Protein AF-A0A7C7LGH6-F1 (afdb_monomer)

Mean predicted aligned error: 18.06 Å

Foldseek 3Di:
DDDDDDDDDDDPPPDDDDDDDDPPPVVVVVVVVVVVVVVVVVVLVVVLVVLVCLLPDDPDPVPDDPVSVVVSVVSVVVSVVSVVVVVVVVVVVVVVVVVPPDPCPPPVQVVVQVLQVVLQVQLQVQLVVCVVVVHDLLNSVQSSVQSSLVSVVHGDDDDPDDDQKDWDDRPQKIWIWGHDPFWIKIKIDHDPDIDIDIDTDD

Secondary structure (DSSP, 8-state):
---------------------SSHHHHHHHHHHHHHHHHHHHHHHHHHHHHHHHHH--S-TTSS-HHHHHHHHHHHHHHHHHHHHHHHHHHHHHHHHHHHS-THHHHHHHHHHHHHHHHHHHHHHHHHHHHHTT--HHHHHHHHHHHHHHTTT-PPP-----SSEEEEEETTEEEEEEE-SSEEEEEEEETTEEEEEEEE--

Structure (mmCIF, N/CA/C/O backbone):
data_AF-A0A7C7LGH6-F1
#
_entry.id   AF-A0A7C7LGH6-F1
#
loop_
_atom_site.group_PDB
_atom_site.id
_atom_site.type_symbol
_atom_site.label_atom_id
_atom_site.label_alt_id
_atom_site.label_comp_id
_atom_site.label_asym_id
_atom_site.label_entity_id
_atom_site.label_seq_id
_atom_site.pdbx_PDB_ins_code
_atom_site.Cartn_x
_atom_site.Cartn_y
_atom_site.Cartn_z
_atom_site.occupancy
_atom_site.B_iso_or_equiv
_atom_site.auth_seq_id
_atom_site.auth_comp_id
_atom_site.auth_asym_id
_atom_site.auth_atom_id
_atom_site.pdbx_PDB_model_num
ATOM 1 N N . MET A 1 1 ? -30.602 -37.804 34.285 1.00 32.25 1 MET A N 1
ATOM 2 C CA . MET A 1 1 ? -29.899 -38.685 33.324 1.00 32.25 1 MET A CA 1
ATOM 3 C C . MET A 1 1 ? -29.841 -37.907 32.011 1.00 32.25 1 MET A C 1
ATOM 5 O O . MET A 1 1 ? -30.901 -37.641 31.477 1.00 32.25 1 MET A O 1
ATOM 9 N N . SER A 1 2 ? -28.749 -37.212 31.650 1.00 26.77 2 SER A N 1
ATOM 10 C CA . SER A 1 2 ? -27.484 -37.731 31.065 1.00 26.77 2 SER A CA 1
ATOM 11 C C . SER A 1 2 ? -27.802 -38.665 29.879 1.00 26.77 2 SER A C 1
ATOM 13 O O . SER A 1 2 ? -28.545 -39.611 30.098 1.00 26.77 2 SER A O 1
ATOM 15 N N . GLN A 1 3 ? -27.355 -38.471 28.629 1.00 26.23 3 GLN A N 1
ATOM 16 C CA . GLN A 1 3 ? -25.953 -38.387 28.202 1.00 26.23 3 GLN A CA 1
ATOM 17 C C . GLN A 1 3 ? -25.811 -38.029 26.692 1.00 26.23 3 GLN A C 1
ATOM 19 O O . GLN A 1 3 ? -26.681 -38.333 25.885 1.00 26.23 3 GLN A O 1
ATOM 24 N N . TYR A 1 4 ? -24.671 -37.410 26.377 1.00 29.50 4 TYR A N 1
ATOM 25 C CA . TYR A 1 4 ? -23.989 -37.029 25.127 1.00 29.50 4 TYR A CA 1
ATOM 26 C C . TYR A 1 4 ? -24.146 -37.866 23.836 1.00 29.50 4 TYR A C 1
ATOM 28 O O . TYR A 1 4 ? -24.132 -39.091 23.886 1.00 29.50 4 TYR A O 1
ATOM 36 N N . ALA A 1 5 ? -24.013 -37.185 22.683 1.00 25.95 5 ALA A N 1
ATOM 37 C CA . ALA A 1 5 ? -23.081 -37.572 21.610 1.00 25.95 5 ALA A CA 1
ATOM 38 C C . ALA A 1 5 ? -22.679 -36.359 20.736 1.00 25.95 5 ALA A C 1
ATOM 40 O O . ALA A 1 5 ? -23.514 -35.669 20.160 1.00 25.95 5 ALA A O 1
ATOM 41 N N . ILE A 1 6 ? -21.369 -36.117 20.687 1.00 33.53 6 ILE A N 1
ATOM 42 C CA . ILE A 1 6 ? -20.620 -35.201 19.812 1.00 33.53 6 ILE A CA 1
ATOM 43 C C . ILE A 1 6 ? -20.463 -35.868 18.435 1.00 33.53 6 ILE A C 1
ATOM 45 O O . ILE A 1 6 ? -20.355 -37.086 18.407 1.00 33.53 6 ILE A O 1
ATOM 49 N N . TYR A 1 7 ? -20.421 -35.104 17.334 1.00 24.53 7 TYR A N 1
ATOM 50 C CA . TYR A 1 7 ? -19.427 -35.174 16.233 1.00 24.53 7 TYR A CA 1
ATOM 51 C C . TYR A 1 7 ? -19.930 -34.420 14.991 1.00 24.53 7 TYR A C 1
ATOM 53 O O . TYR A 1 7 ? -21.061 -34.616 14.561 1.00 24.53 7 TYR A O 1
ATOM 61 N N . GLY A 1 8 ? -19.056 -33.608 14.382 1.00 23.19 8 GLY A N 1
ATOM 62 C CA . GLY A 1 8 ? -19.240 -33.132 13.004 1.00 23.19 8 GLY A CA 1
ATOM 63 C C . GLY A 1 8 ? -18.890 -31.668 12.764 1.00 23.19 8 GLY A C 1
ATOM 64 O O . GLY A 1 8 ? -19.751 -30.873 12.416 1.00 23.19 8 GLY A O 1
ATOM 65 N N . VAL A 1 9 ? -17.625 -31.306 12.972 1.00 33.53 9 VAL A N 1
ATOM 66 C CA . VAL A 1 9 ? -17.055 -30.010 12.585 1.00 33.53 9 VAL A CA 1
ATOM 67 C C . VAL A 1 9 ? -16.906 -29.975 11.064 1.00 33.53 9 VAL A C 1
ATOM 69 O O . VAL A 1 9 ? -15.936 -30.530 10.554 1.00 33.53 9 VAL A O 1
ATOM 72 N N . ASP A 1 10 ? -17.794 -29.276 10.357 1.00 27.67 10 ASP A N 1
ATOM 73 C CA . ASP A 1 10 ? -17.531 -28.863 8.976 1.00 27.67 10 ASP A CA 1
ATOM 74 C C . ASP A 1 10 ? -17.063 -27.408 8.942 1.00 27.67 10 ASP A C 1
ATOM 76 O O . ASP A 1 10 ? -17.815 -26.435 9.023 1.00 27.67 10 ASP A O 1
ATOM 80 N N . LYS A 1 11 ? -15.736 -27.293 8.862 1.00 32.62 11 LYS A N 1
ATOM 81 C CA . LYS A 1 11 ? -14.980 -26.083 8.550 1.00 32.62 11 LYS A CA 1
ATOM 82 C C . LYS A 1 11 ? -15.509 -25.475 7.251 1.00 32.62 11 LYS A C 1
ATOM 84 O O . LYS A 1 11 ? -15.259 -26.008 6.172 1.00 32.62 11 LYS A O 1
ATOM 89 N N . ILE A 1 12 ? -16.135 -24.303 7.327 1.00 30.77 12 ILE A N 1
ATOM 90 C CA . ILE A 1 12 ? -16.374 -23.493 6.131 1.00 30.77 12 ILE A CA 1
ATOM 91 C C . ILE A 1 12 ? -15.034 -22.880 5.707 1.00 30.77 12 ILE A C 1
ATOM 93 O O . ILE A 1 12 ? -14.557 -21.884 6.251 1.00 30.77 12 ILE A O 1
ATOM 97 N N . HIS A 1 13 ? -14.405 -23.537 4.736 1.00 26.52 13 HIS A N 1
ATOM 98 C CA . HIS A 1 13 ? -13.287 -23.026 3.959 1.00 26.52 13 HIS A CA 1
ATOM 99 C C . HIS A 1 13 ? -13.700 -21.735 3.231 1.00 26.52 13 HIS A C 1
ATOM 101 O O . HIS A 1 13 ? -14.498 -21.761 2.293 1.00 26.52 13 HIS A O 1
ATOM 107 N N . VAL A 1 14 ? -13.118 -20.596 3.621 1.00 30.41 14 VAL A N 1
ATOM 108 C CA . VAL A 1 14 ? -13.208 -19.346 2.850 1.00 30.41 14 VAL A CA 1
ATOM 109 C C . VAL A 1 14 ? -12.349 -19.507 1.597 1.00 30.41 14 VAL A C 1
ATOM 111 O O . VAL A 1 14 ? -11.123 -19.397 1.633 1.00 30.41 14 VAL A O 1
ATOM 114 N N . THR A 1 15 ? -13.012 -19.834 0.491 1.00 29.80 15 THR A N 1
ATOM 115 C CA . THR A 1 15 ? -12.387 -20.110 -0.803 1.00 29.80 15 THR A CA 1
ATOM 116 C C . THR A 1 15 ? -12.302 -18.816 -1.616 1.00 29.80 15 THR A C 1
ATOM 118 O O . THR A 1 15 ? -13.302 -18.134 -1.830 1.00 29.80 15 THR A O 1
ATOM 121 N N . CYS A 1 16 ? -11.083 -18.461 -2.030 1.00 31.06 16 CYS A N 1
ATOM 122 C CA . CYS A 1 16 ? -10.765 -17.317 -2.885 1.00 31.06 16 CYS A CA 1
ATOM 123 C C . CYS A 1 16 ? -11.326 -17.503 -4.304 1.00 31.06 16 CYS A C 1
ATOM 125 O O . CYS A 1 16 ? -11.198 -18.590 -4.860 1.00 31.06 16 CYS A O 1
ATOM 127 N N . TYR A 1 17 ? -11.814 -16.429 -4.935 1.00 29.22 17 TYR A N 1
ATOM 128 C CA . TYR A 1 17 ? -12.015 -16.390 -6.387 1.00 29.22 17 TYR A CA 1
ATOM 129 C C . TYR A 1 17 ? -11.272 -15.220 -7.037 1.00 29.22 17 TYR A C 1
ATOM 131 O O . TYR A 1 17 ? -11.289 -14.086 -6.561 1.00 29.22 17 TYR A O 1
ATOM 139 N N . THR A 1 18 ? -10.590 -15.549 -8.133 1.00 31.50 18 THR A N 1
ATOM 140 C CA . THR A 1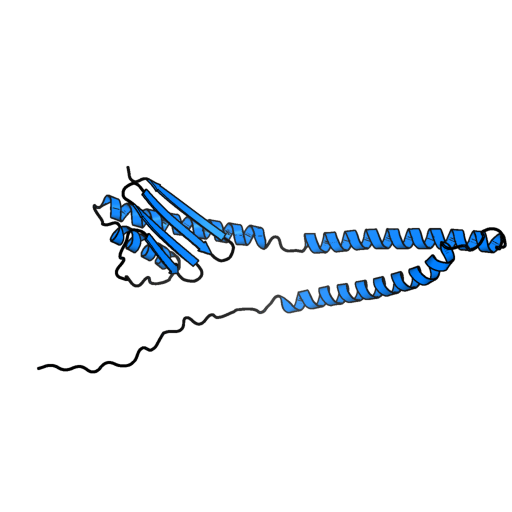 18 ? -9.840 -14.680 -9.040 1.00 31.50 18 THR A CA 1
ATOM 141 C C . THR A 1 18 ? -10.744 -14.170 -10.161 1.00 31.50 18 THR A C 1
ATOM 143 O O . THR A 1 18 ? -11.599 -14.900 -10.657 1.00 31.50 18 THR A O 1
ATOM 146 N N . GLN A 1 19 ? -10.505 -12.947 -10.645 1.00 30.80 19 GLN A N 1
ATOM 147 C CA . GLN A 1 19 ? -11.003 -12.539 -11.958 1.00 30.80 19 GLN A CA 1
ATOM 148 C C . GLN A 1 19 ? -9.882 -11.904 -12.789 1.00 30.80 19 GLN A C 1
ATOM 150 O O . GLN A 1 19 ? -9.337 -10.855 -12.455 1.00 30.80 19 GLN A O 1
ATOM 155 N N . PHE A 1 20 ? -9.534 -12.583 -13.881 1.00 35.53 20 PHE A N 1
ATOM 156 C CA . PHE A 1 20 ? -8.570 -12.170 -14.896 1.00 35.53 20 PHE A CA 1
ATOM 157 C C . PHE A 1 20 ? -9.235 -12.408 -16.252 1.00 35.53 20 PHE A C 1
ATOM 159 O O . PHE A 1 20 ? -9.473 -13.558 -16.606 1.00 35.53 20 PHE A O 1
ATOM 166 N N . ARG A 1 21 ? -9.545 -11.355 -17.017 1.00 37.84 21 ARG A N 1
ATOM 167 C CA . ARG A 1 21 ? -9.672 -11.404 -18.490 1.00 37.84 21 ARG A CA 1
ATOM 168 C C . ARG A 1 21 ? -10.053 -10.028 -19.017 1.00 37.84 21 ARG A C 1
ATOM 170 O O . ARG A 1 21 ? -11.185 -9.620 -18.836 1.00 37.84 21 ARG A O 1
ATOM 177 N N . LEU A 1 22 ? -9.100 -9.347 -19.662 1.00 37.84 22 LEU A N 1
ATOM 178 C CA . LEU A 1 22 ? -9.314 -8.391 -20.775 1.00 37.84 22 LEU A CA 1
ATOM 179 C C . LEU A 1 22 ? -8.003 -7.707 -21.228 1.00 37.84 22 LEU A C 1
ATOM 181 O O . LEU A 1 22 ? -7.943 -7.173 -22.330 1.00 37.84 22 LEU A O 1
ATOM 185 N N . LYS A 1 23 ? -6.902 -7.791 -20.458 1.00 41.75 23 LYS A N 1
ATOM 186 C CA . LYS A 1 23 ? -5.596 -7.190 -20.827 1.00 41.75 23 LYS A CA 1
ATOM 187 C C . LYS A 1 23 ? -4.741 -7.990 -21.830 1.00 41.75 23 LYS A C 1
ATOM 189 O O . LYS A 1 23 ? -3.728 -7.478 -22.299 1.00 41.75 23 LYS A O 1
ATOM 194 N N . HIS A 1 24 ? -5.123 -9.218 -22.190 1.00 41.62 24 HIS A N 1
ATOM 195 C CA . HIS A 1 24 ? -4.230 -10.134 -22.919 1.00 41.62 24 HIS A CA 1
ATOM 196 C C . HIS A 1 24 ? -4.009 -9.801 -24.406 1.00 41.62 24 HIS A C 1
ATOM 198 O O . HIS A 1 24 ? -2.946 -10.116 -24.930 1.00 41.62 24 HIS A O 1
ATOM 204 N N . VAL A 1 25 ? -4.952 -9.147 -25.094 1.00 42.66 25 VAL A N 1
ATOM 205 C CA . VAL A 1 25 ? -4.861 -8.986 -26.562 1.00 42.66 25 VAL A CA 1
ATOM 206 C C . VAL A 1 25 ? -3.933 -7.832 -26.974 1.00 42.66 25 VAL A C 1
ATOM 208 O O . VAL A 1 25 ? -3.120 -7.996 -27.880 1.00 42.66 25 VAL A O 1
ATOM 211 N N . LYS A 1 26 ? -3.967 -6.687 -26.273 1.00 45.47 26 LYS A N 1
ATOM 212 C CA . LYS A 1 26 ? -3.067 -5.548 -26.566 1.00 45.47 26 LYS A CA 1
ATOM 213 C C . LYS A 1 26 ? -1.614 -5.819 -26.156 1.00 45.47 26 LYS A C 1
ATOM 215 O O . LYS A 1 26 ? -0.707 -5.399 -26.864 1.00 45.47 26 LYS A O 1
ATOM 220 N N . PHE A 1 27 ? -1.401 -6.567 -25.069 1.00 47.97 27 PHE A N 1
ATOM 221 C CA . PHE A 1 27 ? -0.063 -6.922 -24.583 1.00 47.97 27 PHE A CA 1
ATOM 222 C C . PHE A 1 27 ? 0.691 -7.843 -25.556 1.00 47.97 27 PHE A C 1
ATOM 224 O O . PHE A 1 27 ? 1.893 -7.680 -25.758 1.00 47.97 27 PHE A O 1
ATOM 231 N N . GLN A 1 28 ? -0.010 -8.773 -26.216 1.00 50.84 28 GLN A N 1
ATOM 232 C CA . GLN A 1 28 ? 0.630 -9.690 -27.162 1.00 50.84 28 GLN A CA 1
ATOM 233 C C . GLN A 1 28 ? 1.148 -9.000 -28.428 1.00 50.84 28 GLN A C 1
ATOM 235 O O . GLN A 1 28 ? 2.197 -9.394 -28.933 1.00 50.84 28 GLN A O 1
ATOM 240 N N . LEU A 1 29 ? 0.466 -7.968 -28.934 1.00 54.25 29 LEU A N 1
ATOM 241 C CA . LEU A 1 29 ? 0.910 -7.269 -30.144 1.00 54.25 29 LEU A CA 1
ATOM 242 C C . LEU A 1 29 ? 2.168 -6.424 -29.877 1.00 54.25 29 LEU A C 1
ATOM 244 O O . LEU A 1 29 ? 3.121 -6.470 -30.653 1.00 54.25 29 LEU A O 1
ATOM 248 N N . THR A 1 30 ? 2.216 -5.724 -28.737 1.00 60.28 30 THR A N 1
ATOM 249 C CA . THR A 1 30 ? 3.389 -4.941 -28.314 1.00 60.28 30 THR A CA 1
ATOM 250 C C . THR A 1 30 ? 4.587 -5.821 -27.961 1.00 60.28 30 THR A C 1
ATOM 252 O O . THR A 1 30 ? 5.716 -5.475 -28.294 1.00 60.28 30 THR A O 1
ATOM 255 N N . MET A 1 31 ? 4.356 -6.986 -27.345 1.00 62.75 31 MET A N 1
ATOM 256 C CA . MET A 1 31 ? 5.423 -7.933 -27.006 1.00 62.75 31 MET A CA 1
ATOM 257 C C . MET A 1 31 ? 6.049 -8.555 -28.262 1.00 62.75 31 MET A C 1
ATOM 259 O O . MET A 1 31 ? 7.264 -8.701 -28.332 1.00 62.75 31 MET A O 1
ATOM 263 N N . ARG A 1 32 ? 5.241 -8.860 -29.289 1.00 67.56 32 ARG A N 1
ATOM 264 C CA . ARG A 1 32 ? 5.741 -9.367 -30.579 1.00 67.56 32 ARG A CA 1
ATOM 265 C C . ARG A 1 32 ? 6.586 -8.327 -31.315 1.00 67.56 32 ARG A C 1
ATOM 267 O O . ARG A 1 32 ? 7.665 -8.668 -31.785 1.00 67.56 32 ARG A O 1
ATOM 274 N N . ALA A 1 33 ? 6.148 -7.067 -31.359 1.00 67.31 33 ALA A N 1
ATOM 275 C CA . ALA A 1 33 ? 6.936 -5.984 -31.954 1.00 67.31 33 ALA A CA 1
ATOM 276 C C . ALA A 1 33 ? 8.271 -5.769 -31.216 1.00 67.31 33 ALA A C 1
ATOM 278 O O . ALA A 1 33 ? 9.311 -5.634 -31.853 1.00 67.31 33 ALA A O 1
ATOM 279 N N . PHE A 1 34 ? 8.260 -5.823 -29.881 1.00 69.25 34 PHE A N 1
ATOM 280 C CA . PHE A 1 34 ? 9.472 -5.722 -29.066 1.00 69.25 34 PHE A CA 1
ATOM 281 C C . PHE A 1 34 ? 10.455 -6.874 -29.323 1.00 69.25 34 PHE A C 1
ATOM 283 O O . PHE A 1 34 ? 11.646 -6.636 -29.500 1.00 69.25 34 PHE A O 1
ATOM 290 N N . LEU A 1 35 ? 9.966 -8.115 -29.417 1.00 74.31 35 LEU A N 1
ATOM 291 C CA . LEU A 1 35 ? 10.804 -9.274 -29.738 1.00 74.31 35 LEU A CA 1
ATOM 292 C C . LEU A 1 35 ? 11.429 -9.169 -31.135 1.00 74.31 35 LEU A C 1
ATOM 294 O O . LEU A 1 35 ? 12.599 -9.498 -31.297 1.00 74.31 35 LEU A O 1
ATOM 298 N N . ILE A 1 36 ? 10.688 -8.668 -32.128 1.00 75.81 36 ILE A N 1
ATOM 299 C CA . ILE A 1 36 ? 11.219 -8.435 -33.480 1.00 75.81 36 ILE A CA 1
ATOM 300 C C . ILE A 1 36 ? 12.338 -7.385 -33.444 1.00 75.81 36 ILE A C 1
ATOM 302 O O . ILE A 1 36 ? 13.395 -7.605 -34.031 1.00 75.81 36 ILE A O 1
ATOM 306 N N . VAL A 1 37 ? 12.151 -6.285 -32.705 1.00 75.69 37 VAL A N 1
ATOM 307 C CA . VAL A 1 37 ? 13.189 -5.256 -32.525 1.00 75.69 37 VAL A CA 1
ATOM 308 C C . VAL A 1 37 ? 14.429 -5.831 -31.839 1.00 75.69 37 VAL A C 1
ATOM 310 O O . VAL A 1 37 ? 15.535 -5.578 -32.304 1.00 75.69 37 VAL A O 1
ATOM 313 N N . LEU A 1 38 ? 14.269 -6.655 -30.797 1.00 73.94 38 LEU A N 1
ATOM 314 C CA . LEU A 1 38 ? 15.389 -7.328 -30.125 1.00 73.94 38 LEU A CA 1
ATOM 315 C C . LEU A 1 38 ? 16.147 -8.290 -31.048 1.00 73.94 38 LEU A C 1
ATOM 317 O O . LEU A 1 38 ? 17.372 -8.366 -30.982 1.00 73.94 38 LEU A O 1
ATOM 321 N N . VAL A 1 39 ? 15.435 -9.017 -31.912 1.00 76.38 39 VAL A N 1
ATOM 322 C CA . VAL A 1 39 ? 16.055 -9.897 -32.908 1.00 76.38 39 VAL A CA 1
ATOM 323 C C . VAL A 1 39 ? 16.870 -9.066 -33.895 1.00 76.38 39 VAL A C 1
ATOM 325 O O . VAL A 1 39 ? 18.046 -9.359 -34.086 1.00 76.38 39 VAL A O 1
ATOM 328 N N . ILE A 1 40 ? 16.299 -7.995 -34.453 1.00 75.81 40 ILE A N 1
ATOM 329 C CA . ILE A 1 40 ? 17.000 -7.086 -35.376 1.00 75.81 40 ILE A CA 1
ATOM 330 C C . ILE A 1 40 ? 18.255 -6.492 -34.714 1.00 75.81 40 ILE A C 1
ATOM 332 O O . ILE A 1 40 ? 19.334 -6.539 -35.299 1.00 75.81 40 ILE A O 1
ATOM 336 N N . LEU A 1 41 ? 18.140 -6.019 -33.471 1.00 70.12 41 LEU A N 1
ATOM 337 C CA . LEU A 1 41 ? 19.256 -5.550 -32.641 1.00 70.12 41 LEU A CA 1
ATOM 338 C C . LEU A 1 41 ? 20.369 -6.591 -32.510 1.00 70.12 41 LEU A C 1
ATOM 340 O O . LEU A 1 41 ? 21.536 -6.277 -32.715 1.00 70.12 41 LEU A O 1
ATOM 344 N N . LYS A 1 42 ? 20.013 -7.831 -32.159 1.00 71.12 42 LYS A N 1
ATOM 345 C CA . LYS A 1 42 ? 20.980 -8.914 -31.963 1.00 71.12 42 LYS A CA 1
ATOM 346 C C . LYS A 1 42 ? 21.747 -9.202 -33.252 1.00 71.12 42 LYS A C 1
ATOM 348 O O . LYS A 1 42 ? 22.958 -9.384 -33.207 1.00 71.12 42 LYS A O 1
ATOM 353 N N . TRP A 1 43 ? 21.057 -9.212 -34.392 1.00 66.56 43 TRP A N 1
ATOM 354 C CA . TRP A 1 43 ? 21.693 -9.393 -35.698 1.00 66.56 43 TRP A CA 1
ATOM 355 C C . TRP A 1 43 ? 22.613 -8.221 -36.070 1.00 66.56 43 TRP A C 1
ATOM 357 O O . TRP A 1 43 ? 23.694 -8.456 -36.603 1.00 66.56 43 TRP A O 1
ATOM 367 N N . LEU A 1 44 ? 22.237 -6.983 -35.732 1.00 63.00 44 LEU A N 1
ATOM 368 C CA . LEU A 1 44 ? 23.083 -5.792 -35.901 1.00 63.00 44 LEU A CA 1
ATOM 369 C C . LEU A 1 44 ? 24.358 -5.847 -35.042 1.00 63.00 44 LEU A C 1
ATOM 371 O O . LEU A 1 44 ? 25.439 -5.551 -35.544 1.00 63.00 44 LEU A O 1
ATOM 375 N N . VAL A 1 45 ? 24.249 -6.277 -33.782 1.00 63.00 45 VAL A N 1
ATOM 376 C CA . VAL A 1 45 ? 25.394 -6.409 -32.862 1.00 63.00 45 VAL A CA 1
ATOM 377 C C . VAL A 1 45 ? 26.352 -7.522 -33.308 1.00 63.00 45 VAL A C 1
ATOM 379 O O . VAL A 1 45 ? 27.563 -7.331 -33.282 1.00 63.00 45 VAL A O 1
ATOM 382 N N . LEU A 1 46 ? 25.835 -8.655 -33.798 1.00 58.88 46 LEU A N 1
ATOM 383 C CA . LEU A 1 46 ? 26.666 -9.748 -34.329 1.00 58.88 46 LEU A CA 1
ATOM 384 C C . LEU A 1 46 ? 27.446 -9.338 -35.590 1.00 58.88 46 LEU A C 1
ATOM 386 O O . LEU A 1 46 ? 28.599 -9.735 -35.755 1.00 58.88 46 LEU A O 1
ATOM 390 N N . LEU A 1 47 ? 26.852 -8.513 -36.462 1.00 59.28 47 LEU A N 1
ATOM 391 C CA . LEU A 1 47 ? 27.566 -7.916 -37.598 1.00 59.28 47 LEU A CA 1
ATOM 392 C C . LEU A 1 47 ? 28.647 -6.921 -37.139 1.00 59.28 47 LEU A C 1
ATOM 394 O O . LEU A 1 47 ? 29.697 -6.809 -37.779 1.00 59.28 47 LEU A O 1
ATOM 398 N N . GLN A 1 48 ? 28.410 -6.210 -36.032 1.00 56.09 48 GLN A N 1
ATOM 399 C CA . GLN A 1 48 ? 29.387 -5.294 -35.447 1.00 56.09 48 GLN A CA 1
ATOM 400 C C . GLN A 1 48 ? 30.574 -6.020 -34.815 1.00 56.09 48 GLN A C 1
ATOM 402 O O . GLN A 1 48 ? 31.686 -5.560 -35.016 1.00 56.09 48 GLN A O 1
ATOM 407 N N . GLU A 1 49 ? 30.409 -7.134 -34.097 1.00 51.22 49 GLU A N 1
ATOM 408 C CA . GLU A 1 49 ? 31.558 -7.822 -33.475 1.00 51.22 49 GLU A CA 1
ATOM 409 C C . GLU A 1 49 ? 32.567 -8.337 -34.511 1.00 51.22 49 GLU A C 1
ATOM 411 O O . GLU A 1 49 ? 33.772 -8.153 -34.336 1.00 51.22 49 GLU A O 1
ATOM 416 N N . ALA A 1 50 ? 32.086 -8.888 -35.632 1.00 55.19 50 ALA A N 1
ATOM 417 C CA . ALA A 1 50 ? 32.945 -9.350 -36.723 1.00 55.19 50 ALA A CA 1
ATOM 418 C C . ALA A 1 50 ? 33.704 -8.196 -37.405 1.00 55.19 50 ALA A C 1
ATOM 420 O O . ALA A 1 50 ? 34.877 -8.327 -37.736 1.00 55.19 50 ALA A O 1
ATOM 421 N N . THR A 1 51 ? 33.058 -7.041 -37.583 1.00 54.56 51 THR A N 1
ATOM 422 C CA . THR A 1 51 ? 33.667 -5.872 -38.244 1.00 54.56 51 THR A CA 1
ATOM 423 C C . THR A 1 51 ? 34.496 -5.002 -37.294 1.00 54.56 51 THR A C 1
ATOM 425 O O . THR A 1 51 ? 35.464 -4.373 -37.719 1.00 54.56 51 THR A O 1
ATOM 428 N N . ALA A 1 52 ? 34.168 -4.978 -36.000 1.00 51.53 52 ALA A N 1
ATOM 429 C CA . ALA A 1 52 ? 34.878 -4.230 -34.967 1.00 51.53 52 ALA A CA 1
ATOM 430 C C . ALA A 1 52 ? 36.184 -4.915 -34.550 1.00 51.53 52 ALA A C 1
ATOM 432 O O . ALA A 1 52 ? 37.168 -4.212 -34.307 1.00 51.53 52 ALA A O 1
ATOM 433 N N . HIS A 1 53 ? 36.225 -6.254 -34.527 1.00 55.31 53 HIS A N 1
ATOM 434 C CA . HIS A 1 53 ? 37.474 -6.998 -34.339 1.00 55.31 53 HIS A CA 1
ATOM 435 C C . HIS A 1 53 ? 38.521 -6.592 -35.388 1.00 55.31 53 HIS A C 1
ATOM 437 O O . HIS A 1 53 ? 39.648 -6.247 -35.032 1.00 55.31 53 HIS A O 1
ATOM 443 N N . ASP A 1 54 ? 38.114 -6.502 -36.656 1.00 57.06 54 ASP A N 1
ATOM 444 C CA . ASP A 1 54 ? 38.981 -6.071 -37.757 1.00 57.06 54 ASP A CA 1
ATOM 445 C C . ASP A 1 54 ? 39.247 -4.554 -37.770 1.00 57.06 54 ASP A C 1
ATOM 447 O O . ASP A 1 54 ? 40.282 -4.093 -38.258 1.00 57.06 54 ASP A O 1
ATOM 451 N N . ALA A 1 55 ? 38.351 -3.735 -37.217 1.00 58.38 55 ALA A N 1
ATOM 452 C CA . ALA A 1 55 ? 38.529 -2.286 -37.172 1.00 58.38 55 ALA A CA 1
ATOM 453 C C . ALA A 1 55 ? 39.474 -1.824 -36.043 1.00 58.38 55 ALA A C 1
ATOM 455 O O . ALA A 1 55 ? 40.220 -0.854 -36.234 1.00 58.38 55 ALA A O 1
ATOM 456 N N . PHE A 1 56 ? 39.465 -2.481 -34.876 1.00 58.34 56 PHE A N 1
ATOM 457 C CA . PHE A 1 56 ? 40.109 -1.978 -33.651 1.00 58.34 56 PHE A CA 1
ATOM 458 C C . PHE A 1 56 ? 41.355 -2.748 -33.178 1.00 58.34 56 PHE A C 1
ATOM 460 O O . PHE A 1 56 ? 42.130 -2.161 -32.424 1.00 58.34 56 PHE A O 1
ATOM 467 N N . TYR A 1 57 ? 41.624 -3.972 -33.652 1.00 56.72 57 TYR A N 1
ATOM 468 C CA . TYR A 1 57 ? 42.861 -4.701 -33.323 1.00 56.72 57 TYR A CA 1
ATOM 469 C C . TYR A 1 57 ? 43.886 -4.683 -34.477 1.00 56.72 57 TYR A C 1
ATOM 471 O O . TYR A 1 57 ? 43.608 -5.200 -35.563 1.00 56.72 57 TYR A O 1
ATOM 479 N N . PRO A 1 58 ? 45.095 -4.126 -34.270 1.00 61.66 58 PRO A N 1
ATOM 480 C CA . PRO A 1 58 ? 46.265 -4.423 -35.088 1.00 61.66 58 PRO A CA 1
ATOM 481 C C . PRO A 1 58 ? 47.235 -5.345 -34.336 1.00 61.66 58 PRO A C 1
ATOM 483 O O . PRO A 1 58 ? 47.369 -5.236 -33.117 1.00 61.66 58 PRO A O 1
ATOM 486 N N . HIS A 1 59 ? 47.987 -6.178 -35.061 1.00 58.84 59 HIS A N 1
ATOM 487 C CA . HIS A 1 59 ? 49.262 -6.660 -34.525 1.00 58.84 59 HIS A CA 1
ATOM 488 C C . HIS A 1 59 ? 50.405 -5.683 -34.853 1.00 58.84 59 HIS A C 1
ATOM 490 O O . HIS A 1 59 ? 51.123 -5.359 -33.920 1.00 58.84 59 HIS A O 1
ATOM 496 N N . HIS A 1 60 ? 50.463 -5.029 -36.029 1.00 58.50 60 HIS A N 1
ATOM 497 C CA . HIS A 1 60 ? 51.277 -3.815 -36.255 1.00 58.50 60 HIS A CA 1
ATOM 498 C C . HIS A 1 60 ? 50.637 -2.874 -37.301 1.00 58.50 60 HIS A C 1
ATOM 500 O O . HIS A 1 60 ? 50.063 -3.311 -38.290 1.00 58.50 60 HIS A O 1
ATOM 506 N N . GLY A 1 61 ? 50.693 -1.553 -37.084 1.00 58.09 61 GLY A N 1
ATOM 507 C CA . GLY A 1 61 ? 50.080 -0.554 -37.983 1.00 58.09 61 GLY A CA 1
ATOM 508 C C . GLY A 1 61 ? 50.851 -0.285 -39.283 1.00 58.09 61 GLY A C 1
ATOM 509 O O . GLY A 1 61 ? 50.355 0.443 -40.137 1.00 58.09 61 GLY A O 1
ATOM 510 N N . GLN A 1 62 ? 52.053 -0.851 -39.416 1.00 59.09 62 GLN A N 1
ATOM 511 C CA . GLN A 1 62 ? 52.937 -0.708 -40.579 1.00 59.09 62 GLN A CA 1
ATOM 512 C C . GLN A 1 62 ? 52.662 -1.752 -41.675 1.00 59.09 62 GLN A C 1
ATOM 514 O O . GLN A 1 62 ? 53.179 -1.611 -42.778 1.00 59.09 62 GLN A O 1
ATOM 519 N N . ASP A 1 63 ? 51.812 -2.745 -41.400 1.00 60.88 63 ASP A N 1
ATOM 520 C CA . ASP A 1 63 ? 51.556 -3.882 -42.296 1.00 60.88 63 ASP A CA 1
ATOM 521 C C . ASP A 1 63 ? 50.452 -3.610 -43.336 1.00 60.88 63 ASP A C 1
ATOM 523 O O . ASP A 1 63 ? 50.105 -4.493 -44.117 1.00 60.88 63 ASP A O 1
ATOM 527 N N . PHE A 1 64 ? 49.869 -2.406 -43.348 1.00 64.56 64 PHE A N 1
ATOM 528 C CA . PHE A 1 64 ? 48.695 -2.086 -44.164 1.00 64.56 64 PHE A CA 1
ATOM 529 C C . PHE A 1 64 ? 48.994 -1.037 -45.229 1.00 64.56 64 PHE A C 1
ATOM 531 O O . PHE A 1 64 ? 49.619 -0.007 -44.968 1.00 64.56 64 PHE A O 1
ATOM 538 N N . SER A 1 65 ? 48.471 -1.271 -46.431 1.00 74.44 65 SER A N 1
ATOM 539 C CA . SER A 1 65 ? 48.487 -0.285 -47.507 1.00 74.44 65 SER A CA 1
ATOM 540 C C . SER A 1 65 ? 47.657 0.959 -47.133 1.00 74.44 65 SER A C 1
ATOM 542 O O . SER A 1 65 ? 46.712 0.866 -46.340 1.00 74.44 65 SER A O 1
ATOM 544 N N . PRO A 1 66 ? 47.936 2.138 -47.724 1.00 74.75 66 PRO A N 1
ATOM 545 C CA . PRO A 1 66 ? 47.156 3.353 -47.472 1.00 74.75 66 PRO A CA 1
ATOM 546 C C . PRO A 1 66 ? 45.638 3.171 -47.666 1.00 74.75 66 PRO A C 1
ATOM 548 O O . PRO A 1 66 ? 44.852 3.707 -46.885 1.00 74.75 66 PRO A O 1
ATOM 551 N N . ALA A 1 67 ? 45.228 2.350 -48.640 1.00 73.62 67 ALA A N 1
ATOM 552 C CA . ALA A 1 67 ? 43.825 2.031 -48.911 1.00 73.62 67 ALA A CA 1
ATOM 553 C C . ALA A 1 67 ? 43.171 1.188 -47.795 1.00 73.62 67 ALA A C 1
ATOM 555 O O . ALA A 1 67 ? 42.004 1.385 -47.456 1.00 73.62 67 ALA A O 1
ATOM 556 N N . GLU A 1 68 ? 43.914 0.269 -47.174 1.00 69.38 68 GLU A N 1
ATOM 557 C CA . GLU A 1 68 ? 43.422 -0.537 -46.047 1.00 69.38 68 GLU A CA 1
ATOM 558 C C . GLU A 1 68 ? 43.307 0.284 -44.760 1.00 69.38 68 GLU A C 1
ATOM 560 O O . GLU A 1 68 ? 42.375 0.084 -43.977 1.00 69.38 68 GLU A O 1
ATOM 565 N N . VAL A 1 69 ? 44.207 1.250 -44.558 1.00 70.44 69 VAL A N 1
ATOM 566 C CA . VAL A 1 69 ? 44.126 2.205 -43.443 1.00 70.44 69 VAL A CA 1
ATOM 567 C C . VAL A 1 69 ? 42.880 3.086 -43.568 1.00 70.44 69 VAL A C 1
ATOM 569 O O . VAL A 1 69 ? 42.192 3.322 -42.572 1.00 70.44 69 VAL A O 1
ATOM 572 N N . GLU A 1 70 ? 42.560 3.551 -44.775 1.00 74.06 70 GLU A N 1
ATOM 573 C CA . GLU A 1 70 ? 41.359 4.348 -45.046 1.00 74.06 70 GLU A CA 1
ATOM 574 C C . GLU A 1 70 ? 40.073 3.535 -44.836 1.00 74.06 70 GLU A C 1
ATOM 576 O O . GLU A 1 70 ? 39.187 3.963 -44.094 1.00 74.06 70 GLU A O 1
ATOM 581 N N . ARG A 1 71 ? 40.023 2.298 -45.350 1.00 72.44 71 ARG A N 1
ATOM 582 C CA . ARG A 1 71 ? 38.903 1.367 -45.128 1.00 72.44 71 ARG A CA 1
ATOM 583 C C . ARG A 1 71 ? 38.656 1.079 -43.643 1.00 72.44 71 ARG A C 1
ATOM 585 O O . ARG A 1 71 ? 37.510 1.013 -43.205 1.00 72.44 71 ARG A O 1
ATOM 592 N N . ARG A 1 72 ? 39.712 0.924 -42.836 1.00 69.94 72 ARG A N 1
ATOM 593 C CA . ARG A 1 72 ? 39.584 0.715 -41.381 1.00 69.94 72 ARG A CA 1
ATOM 594 C C . ARG A 1 72 ? 39.076 1.957 -40.652 1.00 69.94 72 ARG A C 1
ATOM 596 O O . ARG A 1 72 ? 38.318 1.817 -39.696 1.00 69.94 72 ARG A O 1
ATOM 603 N N . LYS A 1 73 ? 39.462 3.165 -41.080 1.00 72.75 73 LYS A N 1
ATOM 604 C CA . LYS A 1 73 ? 38.898 4.411 -40.529 1.00 72.75 73 LYS A CA 1
ATOM 605 C C . LYS A 1 73 ? 37.396 4.489 -40.791 1.00 72.75 73 LYS A C 1
ATOM 607 O O . LYS A 1 73 ? 36.649 4.775 -39.859 1.00 72.75 73 LYS A O 1
ATOM 612 N N . ASP A 1 74 ? 36.967 4.160 -42.004 1.00 72.00 74 ASP A N 1
ATOM 613 C CA . ASP A 1 74 ? 35.551 4.139 -42.382 1.00 72.00 74 ASP A CA 1
ATOM 614 C C . ASP A 1 74 ? 34.749 3.094 -41.582 1.00 72.00 74 ASP A C 1
ATOM 616 O O . ASP A 1 74 ? 33.688 3.386 -41.024 1.00 72.00 74 ASP A O 1
ATOM 620 N N . LEU A 1 75 ? 35.322 1.901 -41.385 1.00 70.88 75 LEU A N 1
ATOM 621 C CA . LEU A 1 75 ? 34.753 0.868 -40.512 1.00 70.88 75 LEU A CA 1
ATOM 622 C C . LEU A 1 75 ? 34.617 1.339 -39.055 1.00 70.88 75 LEU A C 1
ATOM 624 O O . LEU A 1 75 ? 33.573 1.127 -38.442 1.00 70.88 75 LEU A O 1
ATOM 628 N N . ARG A 1 76 ? 35.625 2.019 -38.490 1.00 70.12 76 ARG A N 1
ATOM 629 C CA . ARG A 1 76 ? 35.549 2.569 -37.120 1.00 70.12 76 ARG A CA 1
ATOM 630 C C . ARG A 1 76 ? 34.445 3.610 -36.986 1.00 70.12 76 ARG A C 1
ATOM 632 O O . ARG A 1 76 ? 33.696 3.573 -36.013 1.00 70.12 76 ARG A O 1
ATOM 639 N N . VAL A 1 77 ? 34.341 4.525 -37.949 1.00 75.00 77 VAL A N 1
ATOM 640 C CA . VAL A 1 77 ? 33.285 5.548 -37.972 1.00 75.00 77 VAL A CA 1
ATOM 641 C C . VAL A 1 77 ? 31.915 4.882 -38.059 1.00 75.00 77 VAL A C 1
ATOM 643 O O . VAL A 1 77 ? 31.030 5.202 -37.271 1.00 75.00 77 VAL A O 1
ATOM 646 N N . THR A 1 78 ? 31.765 3.893 -38.937 1.00 73.56 78 THR A N 1
ATOM 647 C CA . THR A 1 78 ? 30.527 3.123 -39.087 1.00 73.56 78 THR A CA 1
ATOM 648 C C . THR A 1 78 ? 30.136 2.423 -37.784 1.00 73.56 78 THR A C 1
ATOM 650 O O . THR A 1 78 ? 28.993 2.539 -37.340 1.00 73.56 78 THR A O 1
ATOM 653 N N . VAL A 1 79 ? 31.085 1.762 -37.111 1.00 72.75 79 VAL A N 1
ATOM 654 C CA . VAL A 1 79 ? 30.844 1.120 -35.809 1.00 72.75 79 VAL A CA 1
ATOM 655 C C . VAL A 1 79 ? 30.397 2.148 -34.767 1.00 72.75 79 VAL A C 1
ATOM 657 O O . VAL A 1 79 ? 29.421 1.901 -34.063 1.00 72.75 79 VAL A O 1
ATOM 660 N N . LEU A 1 80 ? 31.044 3.315 -34.690 1.00 74.62 80 LEU A N 1
ATOM 661 C CA . LEU A 1 80 ? 30.663 4.374 -33.748 1.00 74.62 80 LEU A CA 1
ATOM 662 C C . LEU A 1 80 ? 29.253 4.920 -34.018 1.00 74.62 80 LEU A C 1
ATOM 664 O O . LEU A 1 80 ? 28.470 5.078 -33.080 1.00 74.62 80 LEU A O 1
ATOM 668 N N . VAL A 1 81 ? 28.905 5.167 -35.284 1.00 78.06 81 VAL A N 1
ATOM 669 C CA . VAL A 1 81 ? 27.581 5.673 -35.684 1.00 78.06 81 VAL A CA 1
ATOM 670 C C . VAL A 1 81 ? 26.480 4.663 -35.358 1.00 78.06 81 VAL A C 1
ATOM 672 O O . VAL A 1 81 ? 25.440 5.041 -34.810 1.00 78.06 81 VAL A O 1
ATOM 675 N N . ILE A 1 82 ? 26.706 3.376 -35.636 1.00 75.31 82 ILE A N 1
ATOM 676 C CA . ILE A 1 82 ? 25.742 2.314 -35.317 1.00 75.31 82 ILE A CA 1
ATOM 677 C C . ILE A 1 82 ? 25.561 2.199 -33.800 1.00 75.31 82 ILE A C 1
ATOM 679 O O . ILE A 1 82 ? 24.425 2.190 -33.327 1.00 75.31 82 ILE A O 1
ATOM 683 N N . THR A 1 83 ? 26.648 2.194 -33.023 1.00 75.00 83 THR A N 1
ATOM 684 C CA . THR A 1 83 ? 26.590 2.116 -31.553 1.00 75.00 83 THR A CA 1
ATOM 685 C C . THR A 1 83 ? 25.850 3.306 -30.942 1.00 75.00 83 THR A C 1
ATOM 687 O O . THR A 1 83 ? 25.032 3.135 -30.032 1.00 75.00 83 THR A O 1
ATOM 690 N N . LEU A 1 84 ? 26.078 4.517 -31.457 1.00 82.31 84 LEU A N 1
ATOM 691 C CA . LEU A 1 84 ? 25.359 5.708 -31.009 1.00 82.31 84 LEU A CA 1
ATOM 692 C C . LEU A 1 84 ? 23.861 5.598 -31.318 1.00 82.31 84 LEU A C 1
ATOM 694 O O . LEU A 1 84 ? 23.030 5.802 -30.434 1.00 82.31 84 LEU A O 1
ATOM 698 N N . THR A 1 85 ? 23.519 5.213 -32.549 1.00 79.81 85 THR A N 1
ATOM 699 C CA . THR A 1 85 ? 22.126 5.031 -32.989 1.00 79.81 85 THR A CA 1
ATOM 700 C C . THR A 1 85 ? 21.413 3.983 -32.139 1.00 79.81 85 THR A C 1
ATOM 702 O O . THR A 1 85 ? 20.287 4.197 -31.690 1.00 79.81 85 THR A O 1
ATOM 705 N N . PHE A 1 86 ? 22.094 2.873 -31.856 1.00 79.38 86 PHE A N 1
ATOM 706 C CA . PHE A 1 86 ? 21.601 1.817 -30.987 1.00 79.38 86 PHE A CA 1
ATOM 707 C C . PHE A 1 86 ? 21.309 2.327 -29.569 1.00 79.38 86 PHE A C 1
ATOM 709 O O . PHE A 1 86 ? 20.226 2.089 -29.032 1.00 79.38 86 PHE A O 1
ATOM 716 N N . THR A 1 87 ? 22.239 3.084 -28.987 1.00 81.31 87 THR A N 1
ATOM 717 C CA . THR A 1 87 ? 22.097 3.647 -27.636 1.00 81.31 87 THR A CA 1
ATOM 718 C C . THR A 1 87 ? 20.913 4.612 -27.553 1.00 81.31 87 THR A C 1
ATOM 720 O O . THR A 1 87 ? 20.110 4.530 -26.623 1.00 81.31 87 THR A O 1
ATOM 723 N N . VAL A 1 88 ? 20.755 5.487 -28.552 1.00 83.00 88 VAL A N 1
ATOM 724 C CA . VAL A 1 88 ? 19.621 6.420 -28.639 1.00 83.00 88 VAL A CA 1
ATOM 725 C C . VAL A 1 88 ? 18.299 5.660 -28.758 1.00 83.00 88 VAL A C 1
ATOM 727 O O . VAL A 1 88 ? 17.344 5.963 -28.044 1.00 83.00 88 VAL A O 1
ATOM 730 N N . LEU A 1 89 ? 18.241 4.635 -29.610 1.00 82.81 89 LEU A N 1
ATOM 731 C CA . LEU A 1 89 ? 17.036 3.831 -29.797 1.00 82.81 89 LEU A CA 1
ATOM 732 C C . LEU A 1 89 ? 16.667 3.061 -28.521 1.00 82.81 89 LEU A C 1
ATOM 734 O O . LEU A 1 89 ? 15.497 3.036 -28.139 1.00 82.81 89 LEU A O 1
ATOM 738 N N . MET A 1 90 ? 17.653 2.509 -27.810 1.00 79.88 90 MET A N 1
ATOM 739 C CA . MET A 1 90 ? 17.440 1.879 -26.505 1.00 79.88 90 MET A CA 1
ATOM 740 C C . MET A 1 90 ? 16.920 2.865 -25.465 1.00 79.88 90 MET A C 1
ATOM 742 O O . MET A 1 90 ? 15.965 2.541 -24.762 1.00 79.88 90 MET A O 1
ATOM 746 N N . ALA A 1 91 ? 17.483 4.071 -25.390 1.00 80.12 91 ALA A N 1
ATOM 747 C CA . ALA A 1 91 ? 16.998 5.104 -24.481 1.00 80.12 91 ALA A CA 1
ATOM 748 C C . ALA A 1 91 ? 15.528 5.457 -24.767 1.00 80.12 91 ALA A C 1
ATOM 750 O O . ALA A 1 91 ? 14.715 5.481 -23.846 1.00 80.12 91 ALA A O 1
ATOM 751 N N . ILE A 1 92 ? 15.157 5.628 -26.041 1.00 82.69 92 ILE A N 1
ATOM 752 C CA . ILE A 1 92 ? 13.771 5.901 -26.453 1.00 82.69 92 ILE A CA 1
ATOM 753 C C . ILE A 1 92 ? 12.840 4.747 -26.061 1.00 82.69 92 ILE A C 1
ATOM 755 O O . ILE A 1 92 ? 11.766 4.988 -25.507 1.00 82.69 92 ILE A O 1
ATOM 759 N N . LEU A 1 93 ? 13.238 3.496 -26.314 1.00 80.62 93 LEU A N 1
ATOM 760 C CA . LEU A 1 93 ? 12.447 2.318 -25.944 1.00 80.62 93 LEU A CA 1
ATOM 761 C C . LEU A 1 93 ? 12.250 2.226 -24.430 1.00 80.62 93 LEU A C 1
ATOM 763 O O . LEU A 1 93 ? 11.128 2.015 -23.972 1.00 80.62 93 LEU A O 1
ATOM 767 N N . ILE A 1 94 ? 13.318 2.428 -23.659 1.00 79.12 94 ILE A N 1
ATOM 768 C CA . ILE A 1 94 ? 13.284 2.443 -22.197 1.00 79.12 94 ILE A CA 1
ATOM 769 C C . ILE A 1 94 ? 12.329 3.539 -21.710 1.00 79.12 94 ILE A C 1
ATOM 771 O O . ILE A 1 94 ? 11.399 3.252 -20.955 1.00 79.12 94 ILE A O 1
ATOM 775 N N . SER A 1 95 ? 12.487 4.775 -22.189 1.00 77.50 95 SER A N 1
ATOM 776 C CA . SER A 1 95 ? 11.610 5.895 -21.836 1.00 77.50 95 SER A CA 1
ATOM 777 C C . SER A 1 95 ? 10.153 5.634 -22.208 1.00 77.50 95 SER A C 1
ATOM 779 O O . SER A 1 95 ? 9.260 5.946 -21.421 1.00 77.50 95 SER A O 1
ATOM 781 N N . PHE A 1 96 ? 9.882 5.032 -23.366 1.00 78.25 96 PHE A N 1
ATOM 782 C CA . PHE A 1 96 ? 8.526 4.683 -23.781 1.00 78.25 96 PHE A CA 1
ATOM 783 C C . PHE A 1 96 ? 7.912 3.613 -22.873 1.00 78.25 96 PHE A C 1
ATOM 785 O O . PHE A 1 96 ? 6.771 3.764 -22.434 1.00 78.25 96 PHE A O 1
ATOM 792 N N . VAL A 1 97 ? 8.670 2.564 -22.542 1.00 74.31 97 VAL A N 1
ATOM 793 C CA . VAL A 1 97 ? 8.237 1.509 -21.617 1.00 74.31 97 VAL A CA 1
ATOM 794 C C . VAL A 1 97 ? 7.934 2.097 -20.238 1.00 74.31 97 VAL A C 1
ATOM 796 O O . VAL A 1 97 ? 6.854 1.844 -19.711 1.00 74.31 97 VAL A O 1
ATOM 799 N N . PHE A 1 98 ? 8.806 2.944 -19.685 1.00 69.06 98 PHE A N 1
ATOM 800 C CA . PHE A 1 98 ? 8.562 3.607 -18.399 1.00 69.06 98 PHE A CA 1
ATOM 801 C C . PHE A 1 98 ? 7.405 4.614 -18.443 1.00 69.06 98 PHE A C 1
ATOM 80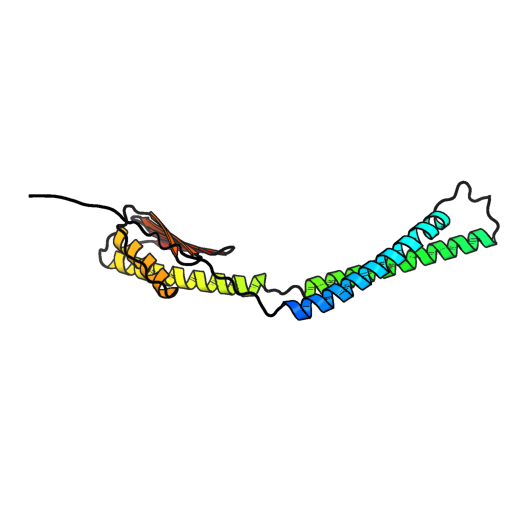3 O O . PHE A 1 98 ? 6.639 4.701 -17.489 1.00 69.06 98 PHE A O 1
ATOM 810 N N . SER A 1 99 ? 7.207 5.325 -19.556 1.00 69.00 99 SER A N 1
ATOM 811 C CA . SER A 1 99 ? 6.089 6.270 -19.718 1.00 69.00 99 SER A CA 1
ATOM 812 C C . SER A 1 99 ? 4.736 5.573 -19.880 1.00 69.00 99 SER A C 1
ATOM 814 O O . SER A 1 99 ? 3.691 6.152 -19.584 1.00 69.00 99 SER A O 1
ATOM 816 N N . LYS A 1 100 ? 4.735 4.339 -20.398 1.00 59.47 100 LYS A N 1
ATOM 817 C CA . LYS A 1 100 ? 3.538 3.506 -20.576 1.00 59.47 100 LYS A CA 1
ATOM 818 C C . LYS A 1 100 ? 3.332 2.509 -19.443 1.00 59.47 100 LYS A C 1
ATOM 820 O O . LYS A 1 100 ? 2.253 1.915 -19.382 1.00 59.47 100 LYS A O 1
ATOM 825 N N . MET A 1 101 ? 4.307 2.340 -18.545 1.00 56.38 101 MET A N 1
ATOM 826 C CA . MET A 1 101 ? 4.059 1.687 -17.269 1.00 56.38 101 MET A CA 1
ATOM 827 C C . MET A 1 101 ? 2.977 2.497 -16.568 1.00 56.38 101 MET A C 1
ATOM 829 O O . MET A 1 101 ? 3.145 3.697 -16.338 1.00 56.38 101 MET A O 1
ATOM 833 N N . PRO A 1 102 ? 1.820 1.886 -16.295 1.00 51.56 102 PRO A N 1
ATOM 834 C CA . PRO A 1 102 ? 0.758 2.624 -15.664 1.00 51.56 102 PRO A CA 1
ATOM 835 C C . PRO A 1 102 ? 1.272 3.158 -14.319 1.00 51.56 102 PRO A C 1
ATOM 837 O O . PRO A 1 102 ? 1.829 2.386 -13.536 1.00 51.56 102 PRO A O 1
ATOM 840 N N . LYS A 1 103 ? 0.983 4.422 -13.983 1.00 54.53 103 LYS A N 1
ATOM 841 C CA . LYS A 1 103 ? 0.948 4.905 -12.584 1.00 54.53 103 LYS A CA 1
ATOM 842 C C . LYS A 1 103 ? -0.188 4.211 -11.792 1.00 54.53 103 LYS A C 1
ATOM 844 O O . LYS A 1 103 ? -0.932 4.835 -11.045 1.00 54.53 103 LYS A O 1
ATOM 849 N N . VAL A 1 104 ? -0.379 2.910 -12.017 1.00 50.47 104 VAL A N 1
ATOM 850 C CA . VAL A 1 104 ? -1.374 2.050 -11.366 1.00 50.47 104 VAL A CA 1
ATOM 851 C C . VAL A 1 104 ? -0.963 1.758 -9.930 1.00 50.47 104 VAL A C 1
ATOM 853 O O . VAL A 1 104 ? -1.829 1.427 -9.139 1.00 50.47 104 VAL A O 1
ATOM 856 N N . GLY A 1 105 ? 0.311 1.950 -9.571 1.00 53.78 105 GLY A N 1
ATOM 857 C CA . GLY A 1 105 ? 0.739 1.937 -8.175 1.00 53.78 105 GLY A CA 1
ATOM 858 C C . GLY A 1 105 ? 0.145 3.103 -7.387 1.00 53.78 105 GLY A C 1
ATOM 859 O O . GLY A 1 105 ? -0.572 2.871 -6.430 1.00 53.78 105 GLY A O 1
ATOM 860 N N . THR A 1 106 ? 0.360 4.351 -7.814 1.00 58.94 106 THR A N 1
ATOM 861 C CA . THR A 1 106 ? 0.052 5.517 -6.966 1.00 58.94 106 THR A CA 1
ATOM 862 C C . THR A 1 106 ? -1.444 5.748 -6.789 1.00 58.94 106 THR A C 1
ATOM 864 O O . THR A 1 106 ? -1.904 5.838 -5.666 1.00 58.94 106 THR A O 1
ATOM 867 N N . THR A 1 107 ? -2.232 5.753 -7.866 1.00 66.31 107 THR A N 1
ATOM 868 C CA . THR A 1 107 ? -3.676 6.060 -7.772 1.00 66.31 107 THR A CA 1
ATOM 869 C C . THR A 1 107 ? -4.482 4.963 -7.075 1.00 66.31 107 THR A C 1
ATOM 871 O O . THR A 1 107 ? -5.386 5.257 -6.298 1.00 66.31 107 THR A O 1
ATOM 874 N N . GLN A 1 108 ? -4.156 3.690 -7.316 1.00 70.00 108 GLN A N 1
ATOM 875 C CA . GLN A 1 108 ? -4.825 2.584 -6.634 1.00 70.00 108 GLN A CA 1
ATOM 876 C C . GLN A 1 108 ? -4.404 2.508 -5.164 1.00 70.00 108 GLN A C 1
ATOM 878 O O . GLN A 1 108 ? -5.263 2.344 -4.307 1.00 70.00 108 GLN A O 1
ATOM 883 N N . GLN A 1 109 ? -3.114 2.680 -4.868 1.00 71.06 109 GLN A N 1
ATOM 884 C CA . GLN A 1 109 ? -2.606 2.692 -3.497 1.00 71.06 109 GLN A CA 1
ATOM 885 C C . GLN A 1 109 ? -3.129 3.896 -2.703 1.00 71.06 109 GLN A C 1
ATOM 887 O O . GLN A 1 109 ? -3.483 3.741 -1.541 1.00 71.06 109 GLN A O 1
ATOM 892 N N . GLU A 1 110 ? -3.242 5.075 -3.320 1.00 76.12 110 GLU A N 1
ATOM 893 C CA . GLU A 1 110 ? -3.861 6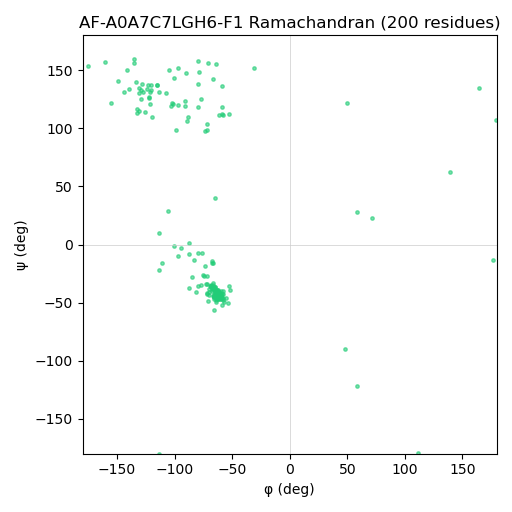.263 -2.718 1.00 76.12 110 GLU A CA 1
ATOM 894 C C . GLU A 1 110 ? -5.339 6.013 -2.399 1.00 76.12 110 GLU A C 1
ATOM 896 O O . GLU A 1 110 ? -5.773 6.273 -1.277 1.00 76.12 110 GLU A O 1
ATOM 901 N N . ASN A 1 111 ? -6.095 5.438 -3.339 1.00 82.25 111 ASN A N 1
ATOM 902 C CA . ASN A 1 111 ? -7.494 5.071 -3.112 1.00 82.25 111 ASN A CA 1
ATOM 903 C C . ASN A 1 111 ? -7.638 4.001 -2.016 1.00 82.25 111 ASN A C 1
ATOM 905 O O . ASN A 1 111 ? -8.518 4.103 -1.160 1.00 82.25 111 ASN A O 1
ATOM 909 N N . ASP A 1 112 ? -6.771 2.985 -2.009 1.00 82.25 112 ASP A N 1
ATOM 910 C CA . ASP A 1 112 ? -6.780 1.925 -1.000 1.00 82.25 112 ASP A CA 1
ATOM 911 C C . ASP A 1 112 ? -6.404 2.473 0.389 1.00 82.25 112 ASP A C 1
ATOM 913 O O . ASP A 1 112 ? -7.040 2.104 1.381 1.00 82.25 112 ASP A O 1
ATOM 917 N N . GLN A 1 113 ? -5.458 3.416 0.466 1.00 84.38 113 GLN A N 1
ATOM 918 C CA . GLN A 1 113 ? -5.097 4.126 1.696 1.00 84.38 113 GLN A CA 1
ATOM 919 C C . GLN A 1 113 ? -6.246 5.006 2.200 1.00 84.38 113 GLN A C 1
ATOM 921 O O . GLN A 1 113 ? -6.579 4.953 3.383 1.00 84.38 113 GLN A O 1
ATOM 926 N N . GLN A 1 114 ? -6.878 5.799 1.328 1.00 86.38 114 GLN A N 1
ATOM 927 C CA . GLN A 1 114 ? -8.021 6.640 1.697 1.00 86.38 114 GLN A CA 1
ATOM 928 C C . GLN A 1 114 ? -9.186 5.796 2.220 1.00 86.38 114 GLN A C 1
ATOM 930 O O . GLN A 1 114 ? -9.746 6.095 3.276 1.00 86.38 114 GLN A O 1
ATOM 935 N N . ARG A 1 115 ? -9.495 4.689 1.535 1.00 87.88 115 ARG A N 1
ATOM 936 C CA . ARG A 1 115 ? -10.522 3.731 1.954 1.00 87.88 115 ARG A CA 1
ATOM 937 C C . ARG A 1 115 ? -10.209 3.115 3.320 1.00 87.88 115 ARG A C 1
ATOM 939 O O . ARG A 1 115 ? -11.106 3.007 4.153 1.00 87.88 115 ARG A O 1
ATOM 946 N N . LEU A 1 116 ? -8.961 2.697 3.555 1.00 89.81 116 LEU A N 1
ATOM 947 C CA . LEU A 1 116 ? -8.529 2.154 4.848 1.00 89.81 116 LEU A CA 1
ATOM 948 C C . LEU A 1 116 ? -8.659 3.195 5.963 1.00 89.81 116 LEU A C 1
ATOM 950 O O . LEU A 1 116 ? -9.235 2.890 7.005 1.00 89.81 116 LEU A O 1
ATOM 954 N N . ASN A 1 117 ? -8.186 4.423 5.729 1.00 89.88 117 ASN A N 1
ATOM 955 C CA . ASN A 1 117 ? -8.270 5.521 6.693 1.00 89.88 117 ASN A CA 1
ATOM 956 C C . ASN A 1 117 ? -9.721 5.802 7.092 1.00 89.88 117 ASN A C 1
ATOM 958 O O . ASN A 1 117 ? -10.033 5.874 8.277 1.00 89.88 117 ASN A O 1
ATOM 962 N N . GLN A 1 118 ? -10.621 5.911 6.112 1.00 90.38 118 GLN A N 1
ATOM 963 C CA . GLN A 1 118 ? -12.034 6.167 6.374 1.00 90.38 118 GLN A CA 1
ATOM 964 C C . GLN A 1 118 ? -12.659 5.064 7.238 1.00 90.38 118 GLN A C 1
ATOM 966 O O . GLN A 1 118 ? -13.352 5.361 8.209 1.00 90.38 118 GLN A O 1
ATOM 971 N N . ARG A 1 119 ? -12.388 3.792 6.921 1.00 90.69 119 ARG A N 1
ATOM 972 C CA . ARG A 1 119 ? -12.929 2.652 7.676 1.00 90.69 119 ARG A CA 1
ATOM 973 C C . ARG A 1 119 ? -12.401 2.593 9.101 1.00 90.69 119 ARG A C 1
ATOM 975 O O . ARG A 1 119 ? -13.178 2.325 10.012 1.00 90.69 119 ARG A O 1
ATOM 982 N N . VAL A 1 120 ? -11.103 2.830 9.287 1.00 93.31 120 VAL A N 1
ATOM 983 C CA . VAL A 1 120 ? -10.491 2.860 10.619 1.00 93.31 120 VAL A CA 1
ATOM 984 C C . VAL A 1 120 ? -11.053 4.009 11.448 1.00 93.31 120 VAL A C 1
ATOM 986 O O . VAL A 1 120 ? -11.415 3.778 12.593 1.00 93.31 120 VAL A O 1
ATOM 989 N N . ASN A 1 121 ? -11.220 5.202 10.876 1.00 91.94 121 ASN A N 1
ATOM 990 C CA . ASN A 1 121 ? -11.794 6.337 11.602 1.00 91.94 121 ASN A CA 1
ATOM 991 C C . ASN A 1 121 ? -13.249 6.078 12.022 1.00 91.94 121 ASN A C 1
ATOM 993 O O . ASN A 1 121 ? -13.587 6.272 13.183 1.00 91.94 121 ASN A O 1
ATOM 997 N N . GLN A 1 122 ? -14.088 5.548 11.128 1.00 91.38 122 GLN A N 1
ATOM 998 C CA . GLN A 1 122 ? -15.478 5.201 11.462 1.00 91.38 122 GLN A CA 1
ATOM 999 C C . GLN A 1 122 ? -15.569 4.098 12.528 1.00 91.38 122 GLN A C 1
ATOM 1001 O O . GLN A 1 122 ? -16.418 4.139 13.415 1.00 91.38 122 GLN A O 1
ATOM 1006 N N . ALA A 1 123 ? -14.686 3.101 12.461 1.00 91.94 123 ALA A N 1
ATOM 1007 C CA . ALA A 1 123 ? -14.607 2.065 13.483 1.00 91.94 123 ALA A CA 1
ATOM 1008 C C . ALA A 1 123 ? -14.093 2.608 14.826 1.00 91.94 123 ALA A C 1
ATOM 1010 O O . ALA A 1 123 ? -14.567 2.187 15.881 1.00 91.94 123 ALA A O 1
ATOM 1011 N N . MET A 1 124 ? -13.167 3.568 14.792 1.00 91.38 124 MET A N 1
ATOM 1012 C CA . MET A 1 124 ? -12.669 4.260 15.976 1.00 91.38 124 MET A CA 1
ATOM 1013 C C . MET A 1 124 ? -13.774 5.079 16.650 1.00 91.38 124 MET A C 1
ATOM 1015 O O . MET A 1 124 ? -13.926 5.006 17.864 1.00 91.38 124 MET A O 1
ATOM 1019 N N . GLU A 1 125 ? -14.586 5.802 15.879 1.00 92.00 125 GLU A N 1
ATOM 1020 C CA . GLU A 1 125 ? -15.741 6.550 16.394 1.00 92.00 125 GLU A CA 1
ATOM 1021 C C . GLU A 1 125 ? -16.734 5.636 17.125 1.00 92.00 125 GLU A C 1
ATOM 1023 O O . GLU A 1 125 ? -17.181 5.964 18.224 1.00 92.00 125 GLU A O 1
ATOM 1028 N N . ALA A 1 126 ? -17.018 4.450 16.574 1.00 90.75 126 ALA A N 1
ATOM 1029 C CA . ALA A 1 126 ? -17.863 3.457 17.237 1.00 90.75 126 ALA A CA 1
ATOM 1030 C C . ALA A 1 126 ? -17.251 2.955 18.559 1.00 90.75 126 ALA A C 1
ATOM 1032 O O . ALA A 1 126 ? -17.960 2.799 19.551 1.00 90.75 126 ALA A O 1
ATOM 1033 N N . ALA A 1 127 ? -15.932 2.738 18.596 1.00 89.75 127 ALA A N 1
ATOM 1034 C CA . ALA A 1 127 ? -15.221 2.332 19.808 1.00 89.75 127 ALA A CA 1
ATOM 1035 C C . ALA A 1 127 ? -15.264 3.417 20.895 1.00 89.75 127 ALA A C 1
ATOM 1037 O O . ALA A 1 127 ? -15.486 3.122 22.068 1.00 89.75 127 ALA A O 1
ATOM 1038 N N . LEU A 1 128 ? -15.068 4.677 20.500 1.00 89.69 128 LEU A N 1
ATOM 1039 C CA . LEU A 1 128 ? -15.107 5.828 21.400 1.00 89.69 128 LEU A CA 1
ATOM 1040 C C . LEU A 1 128 ? -16.498 6.041 21.981 1.00 89.69 128 LEU A C 1
ATOM 1042 O O . LEU A 1 128 ? -16.616 6.361 23.160 1.00 89.69 128 LEU A O 1
ATOM 1046 N N . HIS A 1 129 ? -17.542 5.834 21.181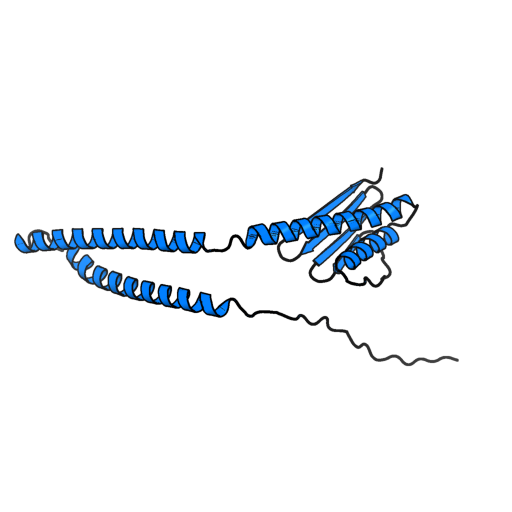 1.00 90.50 129 HIS A N 1
ATOM 1047 C CA . HIS A 1 129 ? -18.914 5.937 21.656 1.00 90.50 129 HIS A CA 1
ATOM 1048 C C . HIS A 1 129 ? -19.221 4.923 22.770 1.00 90.50 129 HIS A C 1
ATOM 1050 O O . HIS A 1 129 ? -19.835 5.283 23.774 1.00 90.50 129 HIS A O 1
ATOM 1056 N N . GLU A 1 130 ? -18.733 3.685 22.643 1.00 90.00 130 GLU A N 1
ATOM 1057 C CA . GLU A 1 130 ? -18.850 2.677 23.705 1.00 90.00 130 GLU A CA 1
ATOM 1058 C C . GLU A 1 130 ? -18.095 3.092 24.973 1.00 90.00 130 GLU A C 1
ATOM 1060 O O . GLU A 1 130 ? -18.644 2.998 26.065 1.00 90.00 130 GLU A O 1
ATOM 1065 N N . ILE A 1 131 ? -16.861 3.598 24.862 1.00 86.06 131 ILE A N 1
ATOM 1066 C CA . ILE A 1 131 ? -16.113 4.052 26.049 1.00 86.06 131 ILE A CA 1
ATOM 1067 C C . ILE A 1 131 ? -16.789 5.257 26.719 1.00 86.06 131 ILE A C 1
ATOM 1069 O O . ILE A 1 131 ? -16.873 5.305 27.942 1.00 86.06 131 ILE A O 1
ATOM 1073 N N . ALA A 1 132 ? -17.322 6.201 25.941 1.00 85.12 132 ALA A N 1
ATOM 1074 C CA . ALA A 1 132 ? -18.012 7.382 26.463 1.00 85.12 132 ALA A CA 1
ATOM 1075 C C . ALA A 1 132 ? -19.344 7.061 27.169 1.00 85.12 132 ALA A C 1
ATOM 1077 O O . ALA A 1 132 ? -19.878 7.910 27.877 1.00 85.12 132 ALA A O 1
ATOM 1078 N N . THR A 1 133 ? -19.893 5.861 26.967 1.00 86.94 133 THR A N 1
ATOM 1079 C CA . THR A 1 133 ? -21.151 5.396 27.577 1.00 86.94 133 THR A CA 1
ATOM 1080 C C . THR A 1 133 ? -20.910 4.383 28.705 1.00 86.94 133 THR A C 1
ATOM 1082 O O . THR A 1 133 ? -21.749 3.520 28.962 1.00 86.94 133 THR A O 1
ATOM 1085 N N . ASP A 1 134 ? -19.758 4.486 29.379 1.00 78.69 134 ASP A N 1
ATOM 1086 C CA . ASP A 1 134 ? -19.291 3.579 30.441 1.00 78.69 134 ASP A CA 1
ATOM 1087 C C . ASP A 1 134 ? -19.168 2.106 29.990 1.00 78.69 134 ASP A C 1
ATOM 1089 O O . ASP A 1 134 ? -19.288 1.158 30.776 1.00 78.69 134 ASP A O 1
ATOM 1093 N N . GLY A 1 135 ? -18.925 1.885 28.696 1.00 76.06 135 GLY A N 1
ATOM 1094 C CA . GLY A 1 135 ? -18.669 0.571 28.122 1.00 76.06 135 GLY A CA 1
ATOM 1095 C C . GLY A 1 135 ? -17.308 -0.003 28.528 1.00 76.06 135 GLY A C 1
ATOM 1096 O O . GLY A 1 135 ? -16.355 0.699 28.861 1.00 76.06 135 GLY A O 1
ATOM 1097 N N . THR A 1 136 ? -17.188 -1.330 28.481 1.00 85.38 136 THR A N 1
ATOM 1098 C CA . THR A 1 136 ? -15.918 -2.020 28.745 1.00 85.38 136 THR A CA 1
ATOM 1099 C C . THR A 1 136 ? -14.996 -1.975 27.525 1.00 85.38 136 THR A C 1
ATOM 1101 O O . THR A 1 136 ? -15.457 -1.914 26.384 1.00 85.38 136 THR A O 1
ATOM 1104 N N . ALA A 1 137 ? -13.686 -2.147 27.737 1.00 82.19 137 ALA A N 1
ATOM 1105 C CA . ALA A 1 137 ? -12.713 -2.295 26.648 1.00 82.19 137 ALA A CA 1
ATOM 1106 C C . ALA A 1 137 ? -13.117 -3.384 25.632 1.00 82.19 137 ALA A C 1
ATOM 1108 O O . ALA A 1 137 ? -13.006 -3.196 24.423 1.00 82.19 137 ALA A O 1
ATOM 1109 N N . SER A 1 138 ? -13.671 -4.505 26.106 1.00 81.56 138 SER A N 1
ATOM 1110 C CA . SER A 1 138 ? -14.176 -5.581 25.247 1.00 81.56 138 SER A CA 1
ATOM 1111 C C . SER A 1 138 ? -15.371 -5.164 24.379 1.00 81.56 138 SER A C 1
ATOM 1113 O O . SER A 1 138 ? -15.453 -5.591 23.225 1.00 81.56 138 SER A O 1
ATOM 1115 N N . ARG A 1 139 ? -16.276 -4.313 24.888 1.00 86.69 139 ARG A N 1
ATOM 1116 C CA . ARG A 1 139 ? -17.390 -3.752 24.105 1.00 86.69 139 ARG A CA 1
ATOM 1117 C C . ARG A 1 139 ? -16.889 -2.761 23.065 1.00 86.69 139 ARG A C 1
ATOM 1119 O O . ARG A 1 139 ? -17.268 -2.890 21.906 1.00 86.69 139 ARG A O 1
ATOM 1126 N N . ALA A 1 140 ? -15.960 -1.883 23.437 1.00 87.62 140 ALA A N 1
ATOM 1127 C CA . ALA A 1 140 ? -15.334 -0.948 22.507 1.00 87.62 140 ALA A CA 1
ATOM 1128 C C . ALA A 1 140 ? -14.612 -1.672 21.357 1.00 87.62 140 ALA A C 1
ATOM 1130 O O . ALA A 1 140 ? -14.818 -1.340 20.190 1.00 87.62 140 ALA A O 1
ATOM 1131 N N . ILE A 1 141 ? -13.841 -2.728 21.656 1.00 83.62 141 ILE A N 1
ATOM 1132 C CA . ILE A 1 141 ? -13.212 -3.570 20.626 1.00 83.62 141 ILE A CA 1
ATOM 1133 C C . ILE A 1 141 ? -14.280 -4.236 19.749 1.00 83.62 141 ILE A C 1
ATOM 1135 O O . ILE A 1 141 ? -14.169 -4.225 18.523 1.00 83.62 141 ILE A O 1
ATOM 1139 N N . SER A 1 142 ? -15.330 -4.803 20.350 1.00 87.12 142 SER A N 1
ATOM 1140 C CA . SER A 1 142 ? -16.416 -5.440 19.599 1.00 87.12 142 SER A CA 1
ATOM 1141 C C . SER A 1 142 ? -17.117 -4.462 18.655 1.00 87.12 142 SER A C 1
ATOM 1143 O O . SER A 1 142 ? -17.402 -4.825 17.512 1.00 87.12 142 SER A O 1
ATOM 1145 N N . ALA A 1 143 ? -17.395 -3.240 19.109 1.00 89.50 143 ALA A N 1
ATOM 1146 C CA . ALA A 1 143 ? -18.022 -2.197 18.309 1.00 89.50 143 ALA A CA 1
ATOM 1147 C C . ALA A 1 143 ? -17.113 -1.756 17.157 1.00 89.50 143 ALA A C 1
ATOM 1149 O O . ALA A 1 143 ? -17.571 -1.714 16.015 1.00 89.50 143 ALA A O 1
ATOM 1150 N N . ALA A 1 144 ? -15.817 -1.549 17.419 1.00 89.62 144 ALA A N 1
ATOM 1151 C CA . ALA A 1 144 ? -14.832 -1.210 16.392 1.00 89.62 144 ALA A CA 1
ATOM 1152 C C . ALA A 1 144 ? -14.784 -2.262 15.274 1.00 89.62 144 ALA A C 1
ATOM 1154 O O . ALA A 1 144 ? -14.882 -1.941 14.089 1.00 89.62 144 ALA A O 1
ATOM 1155 N N . LEU A 1 145 ? -14.676 -3.541 15.644 1.00 87.94 145 LEU A N 1
ATOM 1156 C CA . LEU A 1 145 ? -14.605 -4.642 14.681 1.00 87.94 145 LEU A CA 1
ATOM 1157 C C . LEU A 1 145 ? -15.914 -4.816 13.907 1.00 87.94 145 LEU A C 1
ATOM 1159 O O . LEU A 1 145 ? -15.884 -5.063 12.700 1.00 87.94 145 LEU A O 1
ATOM 1163 N N . SER A 1 146 ? -17.055 -4.637 14.575 1.00 88.94 146 SER A N 1
ATOM 1164 C CA . SER A 1 146 ? -18.376 -4.718 13.942 1.00 88.94 146 SER A CA 1
ATOM 1165 C C . SER A 1 146 ? -18.591 -3.585 12.942 1.00 88.94 146 SER A C 1
ATOM 1167 O O . SER A 1 146 ? -19.028 -3.837 11.821 1.00 88.94 146 SER A O 1
ATOM 1169 N N . ALA A 1 147 ? -18.225 -2.354 13.306 1.00 90.62 147 ALA A N 1
ATOM 1170 C CA . ALA A 1 147 ? -18.285 -1.196 12.421 1.00 90.62 147 ALA A CA 1
ATOM 1171 C C . ALA A 1 147 ? -17.343 -1.362 11.219 1.00 90.62 147 ALA A C 1
ATOM 1173 O O . ALA A 1 147 ? -17.760 -1.171 10.076 1.00 90.62 147 ALA A O 1
ATOM 1174 N N . TYR A 1 148 ? -16.102 -1.810 11.449 1.00 89.56 148 TYR A N 1
ATOM 1175 C CA . TYR A 1 148 ? -15.149 -2.071 10.369 1.00 89.56 148 TYR A CA 1
ATOM 1176 C C . TYR A 1 148 ? -15.674 -3.128 9.387 1.00 89.56 148 TYR A C 1
ATOM 1178 O O . TYR A 1 148 ? -15.625 -2.926 8.174 1.00 89.56 148 TYR A O 1
ATOM 1186 N N . ALA A 1 149 ? -16.213 -4.239 9.898 1.00 87.56 149 ALA A N 1
ATOM 1187 C CA . ALA A 1 149 ? -16.780 -5.302 9.074 1.00 87.56 149 ALA A CA 1
ATOM 1188 C C . ALA A 1 149 ? -18.026 -4.838 8.303 1.00 87.56 149 ALA A C 1
ATOM 1190 O O . ALA A 1 149 ? -18.114 -5.071 7.095 1.00 87.56 149 ALA A O 1
ATOM 1191 N N . SER A 1 150 ? -18.937 -4.112 8.958 1.00 87.69 150 SER A N 1
ATOM 1192 C CA . SER A 1 150 ? -20.141 -3.550 8.333 1.00 87.69 150 SER A CA 1
ATOM 1193 C C . SER A 1 150 ? -19.793 -2.616 7.168 1.00 87.69 150 SER A C 1
ATOM 1195 O O . SER A 1 150 ? -20.334 -2.757 6.072 1.00 87.69 150 SER A O 1
ATOM 1197 N N . ASN A 1 151 ? -18.777 -1.762 7.337 1.00 86.81 151 ASN A N 1
ATOM 1198 C CA . ASN A 1 151 ? -18.259 -0.881 6.280 1.00 86.81 151 ASN A CA 1
ATOM 1199 C C . ASN A 1 151 ? -17.571 -1.632 5.122 1.00 86.81 151 ASN A C 1
ATOM 1201 O O . ASN A 1 151 ? -17.307 -1.060 4.059 1.00 86.81 151 ASN A O 1
ATOM 1205 N N . MET A 1 152 ? -17.257 -2.916 5.308 1.00 82.06 152 MET A N 1
ATOM 1206 C CA . MET A 1 152 ? -16.810 -3.825 4.251 1.00 82.06 152 MET A CA 1
ATOM 1207 C C . MET A 1 152 ? -17.953 -4.639 3.629 1.00 82.06 152 MET A C 1
ATOM 1209 O O . MET A 1 152 ? -17.699 -5.401 2.698 1.00 82.06 152 MET A O 1
ATOM 1213 N N . GLY A 1 153 ? -19.185 -4.500 4.124 1.00 81.75 153 GLY A N 1
ATOM 1214 C CA . GLY A 1 153 ? -20.319 -5.337 3.738 1.00 81.75 153 GLY A CA 1
ATOM 1215 C C . GLY A 1 153 ? -20.229 -6.765 4.285 1.00 81.75 153 GLY A C 1
ATOM 1216 O O . GLY A 1 153 ? -20.815 -7.677 3.708 1.00 81.75 153 GLY A O 1
ATOM 1217 N N . VAL A 1 154 ? -19.469 -6.981 5.363 1.00 80.00 154 VAL A N 1
ATOM 1218 C CA . VAL A 1 154 ? -19.270 -8.294 5.988 1.00 80.00 154 VAL A CA 1
ATOM 1219 C C . VAL A 1 154 ? -19.860 -8.283 7.395 1.00 80.00 154 VAL A C 1
ATOM 1221 O O . VAL A 1 154 ? -19.660 -7.347 8.163 1.00 80.00 154 VAL A O 1
ATOM 1224 N N . SER A 1 155 ? -20.565 -9.347 7.773 1.00 74.00 155 SER A N 1
ATOM 1225 C CA . SER A 1 155 ? -21.068 -9.508 9.138 1.00 74.00 155 SER A CA 1
ATOM 1226 C C . SER A 1 155 ? -19.964 -10.013 10.072 1.00 74.00 155 SER A C 1
ATOM 1228 O O . SER A 1 155 ? -19.462 -11.130 9.897 1.00 74.00 155 SER A O 1
ATOM 1230 N N . TRP A 1 156 ? -19.617 -9.230 11.092 1.00 71.62 156 TRP A N 1
ATOM 1231 C CA . TRP A 1 156 ? -18.791 -9.701 12.203 1.00 71.62 156 TRP A CA 1
ATOM 1232 C C . TRP A 1 156 ? -19.637 -10.546 13.158 1.00 71.62 156 TRP A C 1
ATOM 1234 O O . TRP A 1 156 ? -20.672 -10.092 13.640 1.00 71.62 156 TRP A O 1
ATOM 1244 N N . HIS A 1 157 ? -19.198 -11.773 13.434 1.00 69.06 157 HIS A N 1
ATOM 1245 C CA . HIS A 1 157 ? -19.822 -12.601 14.461 1.00 69.06 157 HIS A CA 1
ATOM 1246 C C . HIS A 1 157 ? -19.104 -12.354 15.778 1.00 69.06 157 HIS A C 1
ATOM 1248 O O . HIS A 1 157 ? -17.899 -12.579 15.890 1.00 69.06 157 HIS A O 1
ATOM 1254 N N . GLN A 1 158 ? -19.857 -11.873 16.760 1.00 61.78 158 GLN A N 1
ATOM 1255 C CA . GLN A 1 158 ? -19.335 -11.503 18.062 1.00 61.78 158 GLN A CA 1
ATOM 1256 C C . GLN A 1 158 ? -18.732 -12.735 18.749 1.00 61.78 158 GLN A C 1
ATOM 1258 O O . GLN A 1 158 ? -19.437 -13.678 19.105 1.00 61.78 158 GLN A O 1
ATOM 1263 N N . GLN A 1 159 ? -17.409 -12.742 18.898 1.00 65.56 159 GLN A N 1
ATOM 1264 C CA . GLN A 1 159 ? -16.703 -13.737 19.697 1.00 65.56 159 GLN A CA 1
ATOM 1265 C C . GLN A 1 159 ? -16.431 -13.168 21.094 1.00 65.56 159 GLN A C 1
ATOM 1267 O O . GLN A 1 159 ? -16.293 -11.949 21.230 1.00 65.56 159 GLN A O 1
ATOM 1272 N N . PRO A 1 160 ? -16.334 -14.013 22.135 1.00 63.94 160 PRO A N 1
ATOM 1273 C CA . PRO A 1 160 ? -15.890 -13.567 23.447 1.00 63.94 160 PRO A CA 1
ATOM 1274 C C . PRO A 1 160 ? -14.493 -12.944 23.330 1.00 63.94 160 PRO A C 1
ATOM 1276 O O . PRO A 1 160 ? -13.521 -13.634 23.026 1.00 63.94 160 PRO A O 1
ATOM 1279 N N . ILE A 1 161 ? -14.398 -11.630 23.535 1.00 70.62 161 ILE A N 1
ATOM 1280 C CA . ILE A 1 161 ? -13.122 -10.914 23.536 1.00 70.62 161 ILE A CA 1
ATOM 1281 C C . ILE A 1 161 ? -12.561 -10.956 24.955 1.00 70.62 161 ILE A C 1
ATOM 1283 O O . ILE A 1 161 ? -13.085 -10.311 25.863 1.00 70.62 161 ILE A O 1
ATOM 1287 N N . THR A 1 162 ? -11.484 -11.714 25.133 1.00 65.31 162 THR A N 1
ATOM 1288 C CA . THR A 1 162 ? -10.650 -11.694 26.339 1.00 65.31 162 THR A CA 1
ATOM 1289 C C . THR A 1 162 ? -9.391 -10.882 26.081 1.00 65.31 162 THR A C 1
ATOM 1291 O O . THR A 1 162 ? -8.603 -11.233 25.203 1.00 65.31 162 THR A O 1
ATOM 1294 N N . GLY A 1 163 ? -9.194 -9.830 26.874 1.00 69.56 163 GLY A N 1
ATOM 1295 C CA . GLY A 1 163 ? -8.019 -8.963 26.815 1.00 69.56 163 GLY A CA 1
ATOM 1296 C C . GLY A 1 163 ? -8.314 -7.555 26.303 1.00 69.56 163 GLY A C 1
ATOM 1297 O O . GLY A 1 163 ? -9.448 -7.195 25.996 1.00 69.56 163 GLY A O 1
ATOM 1298 N N . ASP A 1 164 ? -7.250 -6.769 26.237 1.00 72.75 164 ASP A N 1
ATOM 1299 C CA . ASP A 1 164 ? -7.205 -5.359 25.850 1.00 72.75 164 ASP A CA 1
ATOM 1300 C C . ASP A 1 164 ? -6.739 -5.166 24.397 1.00 72.75 164 ASP A C 1
ATOM 1302 O O . ASP A 1 164 ? -6.678 -4.046 23.898 1.00 72.75 164 ASP A O 1
ATOM 1306 N N . ARG A 1 165 ? -6.412 -6.260 23.695 1.00 80.81 165 ARG A N 1
ATOM 1307 C CA . ARG A 1 165 ? -5.929 -6.259 22.314 1.00 80.81 165 ARG A CA 1
ATOM 1308 C C . ARG A 1 165 ? -6.457 -7.452 21.530 1.00 80.81 165 ARG A C 1
ATOM 1310 O O . ARG A 1 165 ? -6.292 -8.598 21.935 1.00 80.81 165 ARG A O 1
ATOM 1317 N N . VAL A 1 166 ? -6.990 -7.189 20.342 1.00 81.06 166 VAL A N 1
ATOM 1318 C CA . VAL A 1 166 ? -7.465 -8.210 19.402 1.00 81.06 166 VAL A CA 1
ATOM 1319 C C . VAL A 1 166 ? -6.843 -7.984 18.035 1.00 81.06 166 VAL A C 1
ATOM 1321 O O . VAL A 1 166 ? -6.747 -6.856 17.562 1.00 81.06 166 VAL A O 1
ATOM 1324 N N . ARG A 1 167 ? -6.432 -9.075 17.385 1.00 83.19 167 ARG A N 1
ATOM 1325 C CA . ARG A 1 167 ? -6.019 -9.100 15.979 1.00 83.19 167 ARG A CA 1
ATOM 1326 C C . ARG A 1 167 ? -6.906 -10.076 15.224 1.00 83.19 167 ARG A C 1
ATOM 1328 O O . ARG A 1 167 ? -6.905 -11.264 15.533 1.00 83.19 167 ARG A O 1
ATOM 1335 N N . CYS A 1 168 ? -7.601 -9.598 14.204 1.00 81.00 168 CYS A N 1
ATOM 1336 C CA . CYS A 1 168 ? -8.475 -10.415 13.372 1.00 81.00 168 CYS A CA 1
ATOM 1337 C C . CYS A 1 168 ? -8.272 -10.115 11.888 1.00 81.00 168 CYS A C 1
ATOM 1339 O O . CYS A 1 168 ? -7.768 -9.061 11.502 1.00 81.00 168 CYS A O 1
ATOM 1341 N N . LYS A 1 169 ? -8.679 -11.059 11.041 1.00 82.94 169 LYS A N 1
ATOM 1342 C CA . LYS A 1 169 ? -8.732 -10.862 9.595 1.00 82.94 169 LYS A CA 1
ATOM 1343 C C . LYS A 1 169 ? -10.180 -10.610 9.187 1.00 82.94 169 LYS A C 1
ATOM 1345 O O . LYS A 1 169 ? -11.029 -11.460 9.438 1.00 82.94 169 LYS A O 1
ATOM 1350 N N . ILE A 1 170 ? -10.446 -9.468 8.562 1.00 82.31 170 ILE A N 1
ATOM 1351 C CA . ILE A 1 170 ? -11.769 -9.078 8.064 1.00 82.31 170 ILE A CA 1
ATOM 1352 C C . ILE A 1 170 ? -11.649 -8.893 6.551 1.00 82.31 170 ILE A C 1
ATOM 1354 O O . ILE A 1 170 ? -10.972 -7.988 6.068 1.00 82.31 170 ILE A O 1
ATOM 1358 N N . GLY A 1 171 ? -12.256 -9.800 5.783 1.00 80.19 171 GLY A N 1
ATOM 1359 C CA . GLY A 1 171 ? -12.054 -9.856 4.334 1.00 80.19 171 GLY A CA 1
ATOM 1360 C C . GLY A 1 171 ? -10.577 -10.064 3.966 1.00 80.19 171 GLY A C 1
ATOM 1361 O O . GLY A 1 171 ? -9.959 -11.060 4.356 1.00 80.19 171 GLY A O 1
ATOM 1362 N N . SER A 1 172 ? -10.010 -9.131 3.196 1.00 80.31 172 SER A N 1
ATOM 1363 C CA . SER A 1 172 ? -8.583 -9.097 2.836 1.00 80.31 172 SER A CA 1
ATOM 1364 C C . SER A 1 172 ? -7.687 -8.450 3.889 1.00 80.31 172 SER A C 1
ATOM 1366 O O . SER A 1 172 ? -6.467 -8.593 3.801 1.00 80.31 172 SER A O 1
ATOM 1368 N N . ASP A 1 173 ? -8.276 -7.763 4.864 1.00 86.44 173 ASP A N 1
ATOM 1369 C CA . ASP A 1 173 ? -7.569 -6.826 5.722 1.00 86.44 173 ASP A CA 1
ATOM 1370 C C . ASP A 1 173 ? -7.256 -7.490 7.068 1.00 86.44 173 ASP A C 1
ATOM 1372 O O . ASP A 1 173 ? -8.045 -8.269 7.608 1.00 86.44 173 ASP A O 1
ATOM 1376 N N . VAL A 1 174 ? -6.090 -7.187 7.627 1.00 85.56 174 VAL A N 1
ATOM 1377 C CA . VAL A 1 174 ? -5.734 -7.525 9.005 1.00 85.56 174 VAL A CA 1
ATOM 1378 C C . VAL A 1 174 ? -6.007 -6.303 9.860 1.00 85.56 174 VAL A C 1
ATOM 1380 O O . VAL A 1 174 ? -5.400 -5.259 9.644 1.00 85.56 174 VAL A O 1
ATOM 1383 N N . VAL A 1 175 ? -6.888 -6.452 10.841 1.00 85.38 175 VAL A N 1
ATOM 1384 C CA . VAL A 1 175 ? -7.294 -5.388 11.755 1.00 85.38 175 VAL A CA 1
ATOM 1385 C C . VAL A 1 175 ? -6.811 -5.729 13.156 1.00 85.38 175 VAL A C 1
ATOM 1387 O O . VAL A 1 175 ? -6.980 -6.854 13.629 1.00 85.38 175 VAL A O 1
ATOM 1390 N N . ILE A 1 176 ? -6.179 -4.764 13.810 1.00 84.69 176 ILE A N 1
ATOM 1391 C CA . ILE A 1 176 ? -5.723 -4.848 15.192 1.00 84.69 176 ILE A CA 1
ATOM 1392 C C . ILE A 1 176 ? -6.390 -3.712 15.947 1.00 84.69 176 ILE A C 1
ATOM 1394 O O . ILE A 1 176 ? -6.266 -2.562 15.545 1.00 84.69 176 ILE A O 1
ATOM 1398 N N . VAL A 1 177 ? -7.069 -4.030 17.040 1.00 85.12 177 VAL A N 1
ATOM 1399 C CA . VAL A 1 177 ? -7.634 -3.035 17.953 1.00 85.12 177 VAL A CA 1
ATOM 1400 C C . VAL A 1 177 ? -7.017 -3.268 19.318 1.00 85.12 177 VAL A C 1
ATOM 1402 O O . VAL A 1 177 ? -6.949 -4.410 19.777 1.00 85.12 177 VAL A O 1
ATOM 1405 N N . LYS A 1 178 ? -6.554 -2.200 19.953 1.00 85.06 178 LYS A N 1
ATOM 1406 C CA . LYS A 1 178 ? -6.067 -2.183 21.324 1.00 85.06 178 LYS A CA 1
ATOM 1407 C C . LYS A 1 178 ? -6.791 -1.072 22.078 1.00 85.06 178 LYS A C 1
ATOM 1409 O O . LYS A 1 178 ? -6.876 0.045 21.585 1.00 85.06 178 LYS A O 1
ATOM 1414 N N . VAL A 1 179 ? -7.308 -1.381 23.255 1.00 83.75 179 VAL A N 1
ATOM 1415 C CA . VAL A 1 17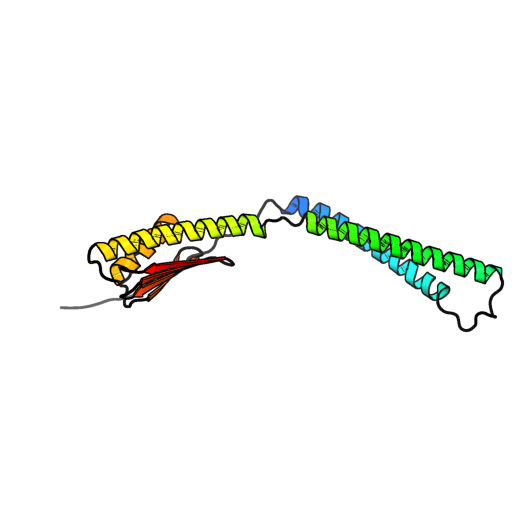9 ? -7.966 -0.423 24.144 1.00 83.75 179 VAL A CA 1
ATOM 1416 C C . VAL A 1 179 ? -7.278 -0.513 25.490 1.00 83.75 179 VAL A C 1
ATOM 1418 O O . VAL A 1 179 ? -7.370 -1.542 26.148 1.00 83.75 179 VAL A O 1
ATOM 1421 N N . ASP A 1 180 ? -6.601 0.551 25.899 1.00 83.56 180 ASP A N 1
ATOM 1422 C CA . ASP A 1 180 ? -6.066 0.681 27.249 1.00 83.56 180 ASP A CA 1
ATOM 1423 C C . ASP A 1 180 ? -6.783 1.811 28.009 1.00 83.56 180 ASP A C 1
ATOM 1425 O O . ASP A 1 180 ? -7.712 2.436 27.498 1.00 83.56 180 ASP A O 1
ATOM 1429 N N . ALA A 1 181 ? -6.391 2.046 29.263 1.00 78.56 181 ALA A N 1
ATOM 1430 C CA . ALA A 1 181 ? -7.040 3.044 30.116 1.00 78.56 181 ALA A CA 1
ATOM 1431 C C . ALA A 1 181 ? -6.842 4.497 29.639 1.00 78.56 181 ALA A C 1
ATOM 1433 O O . ALA A 1 181 ? -7.529 5.387 30.126 1.00 78.56 181 ALA A O 1
ATOM 1434 N N . GLN A 1 182 ? -5.889 4.755 28.740 1.00 83.94 182 GLN A N 1
ATOM 1435 C CA . GLN A 1 182 ? -5.503 6.099 28.304 1.00 83.94 182 GLN A CA 1
ATOM 1436 C C . GLN A 1 182 ? -5.848 6.361 26.839 1.00 83.94 182 GLN A C 1
ATOM 1438 O O . GLN A 1 182 ? -5.919 7.518 26.425 1.00 83.94 182 GLN A O 1
ATOM 1443 N N . GLN A 1 183 ? -6.009 5.318 26.027 1.00 88.75 183 GLN A N 1
ATOM 1444 C CA . GLN A 1 183 ? -6.187 5.454 24.588 1.00 88.75 183 GLN A CA 1
ATOM 1445 C C . GLN A 1 183 ? -6.804 4.213 23.931 1.00 88.75 183 GLN A C 1
ATOM 1447 O O . GL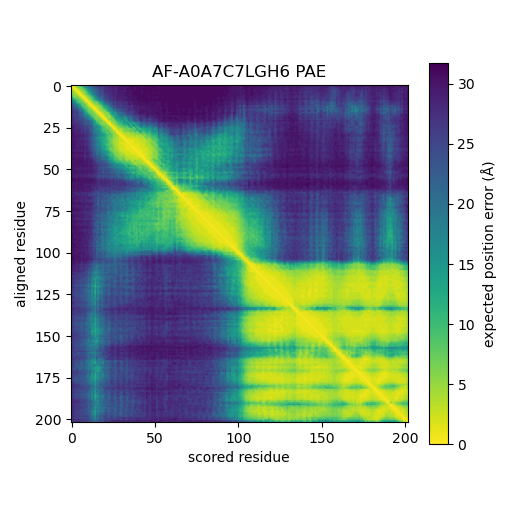N A 1 183 ? -6.678 3.079 24.398 1.00 88.75 183 GLN A O 1
ATOM 1452 N N . ILE A 1 184 ? -7.417 4.448 22.772 1.00 88.44 184 ILE A N 1
ATOM 1453 C CA . ILE A 1 184 ? -7.809 3.426 21.806 1.00 88.44 184 ILE A CA 1
ATOM 1454 C C . ILE A 1 184 ? -6.877 3.527 20.603 1.00 88.44 184 ILE A C 1
ATOM 1456 O O . ILE A 1 184 ? -6.674 4.599 20.034 1.00 88.44 184 ILE A O 1
ATOM 1460 N N . GLU A 1 185 ? -6.327 2.396 20.193 1.00 89.06 185 GLU A N 1
ATOM 1461 C CA . GLU A 1 185 ? -5.471 2.259 19.030 1.00 89.06 185 GLU A CA 1
ATOM 1462 C C . GLU A 1 185 ? -6.082 1.245 18.065 1.00 89.06 185 GLU A C 1
ATOM 1464 O O . GLU A 1 185 ? -6.440 0.127 18.437 1.00 89.06 185 GLU A O 1
ATOM 1469 N N . MET A 1 186 ? -6.161 1.617 16.794 1.00 90.25 186 MET A N 1
ATOM 1470 C CA . MET A 1 186 ? -6.642 0.750 15.734 1.00 90.25 186 MET A CA 1
ATOM 1471 C C . MET A 1 186 ? -5.672 0.784 14.570 1.00 90.25 186 MET A C 1
ATOM 1473 O O . MET A 1 186 ? -5.300 1.849 14.092 1.00 90.25 186 MET A O 1
ATOM 1477 N N . GLN A 1 187 ? -5.292 -0.390 14.088 1.00 89.44 187 GLN A N 1
ATOM 1478 C CA . GLN A 1 187 ? -4.471 -0.563 12.903 1.00 89.44 187 GLN A CA 1
ATOM 1479 C C . GLN A 1 187 ? -5.213 -1.442 11.906 1.00 89.44 187 GLN A C 1
ATOM 1481 O O . GLN A 1 187 ? -5.779 -2.468 12.282 1.00 89.44 187 GLN A O 1
ATOM 1486 N N . ALA A 1 188 ? -5.172 -1.081 10.630 1.00 90.19 188 ALA A N 1
ATOM 1487 C CA . ALA A 1 188 ? -5.659 -1.929 9.551 1.00 90.19 188 ALA A CA 1
ATOM 1488 C C . ALA A 1 188 ? -4.607 -2.024 8.450 1.00 90.19 188 ALA A C 1
ATOM 1490 O O . ALA A 1 188 ? -4.027 -1.019 8.046 1.00 90.19 188 ALA A O 1
ATOM 1491 N N . SER A 1 189 ? -4.361 -3.233 7.956 1.00 88.38 189 SER A N 1
ATOM 1492 C CA . SER A 1 189 ? -3.410 -3.498 6.880 1.00 88.38 189 SER A CA 1
ATOM 1493 C C . SER A 1 189 ? -4.050 -4.339 5.783 1.00 88.38 189 SER A C 1
ATOM 1495 O O . SER A 1 189 ? -4.688 -5.351 6.062 1.00 88.38 189 SER A O 1
ATOM 1497 N N . SER A 1 190 ? -3.858 -3.933 4.531 1.00 85.00 190 SER A N 1
ATOM 1498 C CA . SER A 1 190 ? -4.300 -4.636 3.327 1.00 85.00 190 SER A CA 1
ATOM 1499 C C . SER A 1 190 ? -3.151 -4.695 2.327 1.00 85.00 190 SER A C 1
ATOM 1501 O O . SER A 1 190 ? -2.747 -3.656 1.811 1.00 85.00 190 SER A O 1
ATOM 1503 N N . LYS A 1 191 ? -2.679 -5.909 2.007 1.00 81.06 191 LYS A N 1
ATOM 1504 C CA . LYS A 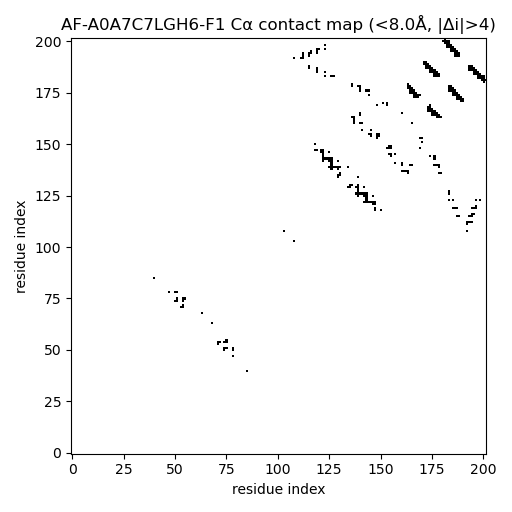1 191 ? -1.568 -6.195 1.075 1.00 81.06 191 LYS A CA 1
ATOM 1505 C C . LYS A 1 191 ? -0.320 -5.336 1.316 1.00 81.06 191 LYS A C 1
ATOM 1507 O O . LYS A 1 191 ? 0.528 -5.733 2.103 1.00 81.06 191 LYS A O 1
ATOM 1512 N N . ASP A 1 192 ? -0.250 -4.182 0.659 1.00 75.69 192 ASP A N 1
ATOM 1513 C CA . ASP A 1 192 ? 0.911 -3.291 0.596 1.00 75.69 192 ASP A CA 1
ATOM 1514 C C . ASP A 1 192 ? 0.644 -1.945 1.295 1.00 75.69 192 ASP A C 1
ATOM 1516 O O . ASP A 1 192 ? 1.395 -0.984 1.149 1.00 75.69 192 ASP A O 1
ATOM 1520 N N . THR A 1 193 ? -0.474 -1.832 2.014 1.00 82.56 193 THR A N 1
ATOM 1521 C CA . THR A 1 193 ? -0.958 -0.582 2.604 1.00 82.56 193 THR A CA 1
ATOM 1522 C C . THR A 1 193 ? -1.379 -0.816 4.047 1.00 82.56 193 THR A C 1
ATOM 1524 O O . THR A 1 193 ? -1.978 -1.843 4.377 1.00 82.56 193 THR A O 1
ATOM 1527 N N . SER A 1 194 ? -1.070 0.129 4.928 1.00 86.56 194 SER A N 1
ATOM 1528 C CA . SER A 1 194 ? -1.479 0.081 6.328 1.00 86.56 194 SER A CA 1
ATOM 1529 C C . SER A 1 194 ? -1.857 1.460 6.832 1.00 86.56 194 SER A C 1
ATOM 1531 O O . SER A 1 194 ? -1.303 2.470 6.405 1.00 86.56 194 SER A O 1
ATOM 1533 N N . THR A 1 195 ? -2.777 1.496 7.781 1.00 90.19 195 THR A N 1
ATOM 1534 C CA . THR A 1 195 ? -3.136 2.705 8.506 1.00 90.19 195 THR A CA 1
ATOM 1535 C C . THR A 1 195 ? -3.252 2.420 9.991 1.00 90.19 195 THR A C 1
ATOM 1537 O O . THR A 1 195 ? -3.495 1.281 10.400 1.00 90.19 195 THR A O 1
ATOM 1540 N N . GLN A 1 196 ? -3.076 3.470 10.781 1.00 90.44 196 GLN A N 1
ATOM 1541 C CA . GLN A 1 196 ? -3.181 3.454 12.225 1.00 90.44 196 GLN A CA 1
ATOM 1542 C C . GLN A 1 196 ? -3.886 4.729 12.679 1.00 90.44 196 GLN A C 1
ATOM 1544 O O . GLN A 1 196 ? -3.535 5.825 12.246 1.00 90.44 196 GLN A O 1
ATOM 1549 N N . ALA A 1 197 ? -4.850 4.575 13.575 1.00 86.62 197 ALA A N 1
ATOM 1550 C CA . ALA A 1 197 ? -5.472 5.660 14.310 1.00 86.62 197 ALA A CA 1
ATOM 1551 C C . ALA A 1 197 ? -5.250 5.430 15.805 1.00 86.62 197 ALA A C 1
ATOM 1553 O O . ALA A 1 197 ? -5.376 4.306 16.293 1.00 86.62 197 ALA A O 1
ATOM 1554 N N . ILE A 1 198 ? -4.913 6.498 16.522 1.00 89.81 198 ILE A N 1
ATOM 1555 C CA . ILE A 1 198 ? -4.747 6.497 17.975 1.00 89.81 198 ILE A CA 1
ATOM 1556 C C . ILE A 1 198 ? -5.575 7.655 18.513 1.00 89.81 198 ILE A C 1
ATOM 1558 O O . ILE A 1 198 ? -5.377 8.794 18.093 1.00 89.81 198 ILE A O 1
ATOM 1562 N N . GLN A 1 199 ? -6.468 7.368 19.451 1.00 87.62 199 GLN A N 1
ATOM 1563 C CA . GLN A 1 199 ? -7.266 8.369 20.140 1.00 87.62 199 GLN A CA 1
ATOM 1564 C C . GLN A 1 199 ? -7.021 8.280 21.641 1.00 87.62 199 GLN A C 1
ATOM 1566 O O . GLN A 1 199 ? -7.180 7.216 22.230 1.00 87.62 199 GLN A O 1
ATOM 1571 N N . LYS A 1 200 ? -6.676 9.407 22.268 1.00 85.81 200 LYS A N 1
ATOM 1572 C CA . LYS A 1 200 ? -6.559 9.499 23.727 1.00 85.81 200 LYS A CA 1
ATOM 1573 C C . LYS A 1 200 ? -7.939 9.655 24.365 1.00 85.81 200 LYS A C 1
ATOM 1575 O O . LYS A 1 200 ? -8.761 10.418 23.856 1.00 85.81 200 LYS A O 1
ATOM 1580 N N . LEU A 1 201 ? -8.149 8.939 25.462 1.00 78.25 201 LEU A N 1
ATOM 1581 C CA . LEU A 1 201 ? -9.309 9.019 26.340 1.00 78.25 201 LEU A CA 1
ATOM 1582 C C . LEU A 1 201 ? -8.989 10.086 27.398 1.00 78.25 201 LEU A C 1
ATOM 1584 O O . LEU A 1 201 ? -8.094 9.890 28.219 1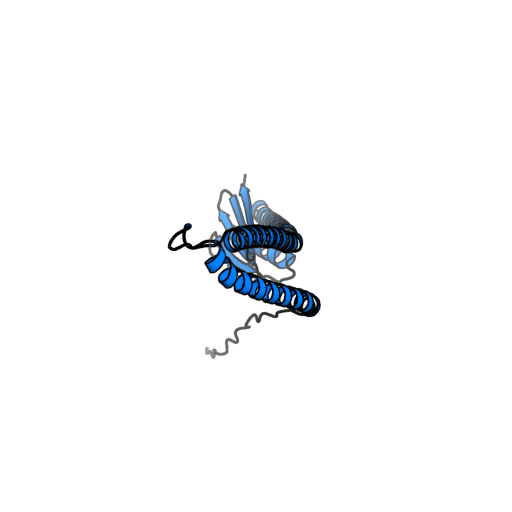.00 78.25 201 LEU A O 1
ATOM 1588 N N . THR A 1 202 ? -9.621 11.254 27.285 1.00 67.38 202 THR A N 1
ATOM 1589 C CA . THR A 1 202 ? -9.484 12.389 28.218 1.00 67.38 202 THR A CA 1
ATOM 1590 C C . THR A 1 202 ? -10.601 12.401 29.236 1.00 67.38 202 THR A C 1
ATOM 1592 O O . THR A 1 202 ? -11.753 12.210 28.785 1.00 67.38 202 THR A O 1
#

Nearest PDB structures (foldseek):
  3vne-assembly1_A  TM=4.382E-01  e=3.253E-01  Sudan ebolavirus
  4or8-assembly1_B  TM=4.169E-01  e=4.647E-01  Marburg virus - Musoke, Kenya, 1980
  3vnf-assembly1_A  TM=4.346E-01  e=7.935E-01  Sudan ebolavirus
  4or8-assembly1_A  TM=4.360E-01  e=1.068E+00  Marburg virus - Musoke, Kenya, 1980
  1p32-assembly1_B  TM=5.510E-01  e=2.765E+00  Homo sapiens

pLDDT: mean 70.5, std 18.41, range [23.19, 93.31]

Sequence (202 aa):
MSQYAIYGVDKIHVTCYTQFRLKHVKFQLTMRAFLIVLVILKWLVLLQEATAHDAFYPHHGQDFSPAEVERRKDLRVTVLVITLTFTVLMAILISFVFSKMPKVGTTQQENDQQRLNQRVNQAMEAALHEIATDGTASRAISAALSAYASNMGVSWHQQPITGDRVRCKIGSDVVIVKVDAQQIEMQASSKDTSTQAIQKLT

Radius of gyration: 33.47 Å; Cα contacts (8 Å, |Δi|>4): 179; chains: 1; bounding box: 83×51×82 Å

Solvent-accessible surf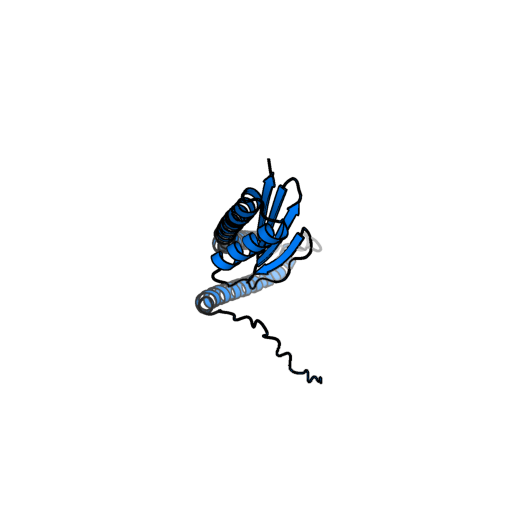ace area (backbone atoms only — not comparable to full-atom values): 11845 Å² total; per-residue (Å²): 133,87,84,90,86,88,88,81,89,79,79,83,75,86,75,86,83,87,87,86,88,80,70,66,67,70,52,52,58,55,52,51,54,50,51,51,52,52,51,53,49,53,54,54,50,57,57,42,54,65,50,45,54,67,39,73,60,73,95,60,87,82,82,57,56,75,67,54,54,50,52,31,50,53,45,45,52,50,53,51,53,52,52,51,53,50,52,53,52,49,52,52,51,51,53,48,52,60,71,64,47,70,70,60,61,59,60,52,48,50,51,52,46,53,53,48,47,53,41,51,52,56,9,46,52,43,18,50,54,30,49,76,69,78,41,50,56,45,51,15,49,50,36,20,50,37,42,38,24,48,79,70,77,38,88,60,76,92,67,93,67,77,67,50,59,49,77,49,75,56,90,83,28,42,38,35,40,35,38,60,95,52,32,41,36,40,34,43,34,45,98,92,44,73,44,73,50,77,45,75,61,128